Protein AF-0000000082430597 (afdb_homodimer)

Foldseek 3Di:
DDPVPDDDPPDCPVDPFWAAWDADPVGWIWTAGQQQGIWIQDPVGIDRLDQDAPRAGQGQWAYWDADPVGKIKTKHQASPDTPVPSVVLLVVVWFGMFIWIADPVVSHIYTPDGGAQRWHYWDADPVRPDIDIDHDND/DDPVPDDDPPDCPVDPFWAAWDADPVGWIWIAGQQQGIWIQDPVGIDRLDQDAPRAGQGQWAYWDADPVGKIKTKHQASPDTPVPSVVLLVVVWFGMFIWIADPVVSHIYTPDGGAQRWHYWDADPVRPDIDIDHDND

pLDDT: mean 90.2, std 10.69, range [54.12, 98.81]

InterPro domains:
  IPR011042 Six-bladed beta-propeller, TolB-like [G3DSA:2.120.10.30] (3-138)
  IPR018119 Strictosidine synthase, conserved region [PF03088] (65-136)

Structure (mmCIF, N/CA/C/O backbone):
data_AF-0000000082430597-model_v1
#
loop_
_entity.id
_entity.type
_entity.pdbx_description
1 polymer 'Uncharacterized protein'
#
loop_
_atom_site.group_PDB
_atom_site.id
_atom_site.type_symbol
_atom_site.label_atom_id
_atom_site.label_alt_id
_atom_site.label_comp_id
_atom_site.label_asym_id
_atom_site.label_entity_id
_atom_site.label_seq_id
_atom_site.pdbx_PDB_ins_code
_atom_site.Cartn_x
_atom_site.Cartn_y
_atom_site.Cartn_z
_atom_site.occupancy
_atom_site.B_iso_or_equiv
_atom_site.auth_seq_id
_atom_site.auth_comp_id
_atom_site.auth_asym_id
_atom_site.auth_atom_id
_atom_site.pdbx_PDB_model_num
ATOM 1 N N . MET A 1 1 ? -13.406 9.859 -1.815 1 71.06 1 MET A N 1
ATOM 2 C CA . MET A 1 1 ? -13.578 11.289 -2.049 1 71.06 1 MET A CA 1
ATOM 3 C C . MET A 1 1 ? -13.805 11.578 -3.529 1 71.06 1 MET A C 1
ATOM 5 O O . MET A 1 1 ? -13.039 11.109 -4.379 1 71.06 1 MET A O 1
ATOM 9 N N . HIS A 1 2 ? -14.938 12.453 -3.701 1 73.81 2 HIS A N 1
ATOM 10 C CA . HIS A 1 2 ? -15.203 12.891 -5.066 1 73.81 2 HIS A CA 1
ATOM 11 C C . HIS A 1 2 ? -14.648 14.289 -5.316 1 73.81 2 HIS A C 1
ATOM 13 O O . HIS A 1 2 ? -14.32 15.016 -4.367 1 73.81 2 HIS A O 1
ATOM 19 N N . LYS A 1 3 ? -14.625 14.641 -6.566 1 70.31 3 LYS A N 1
ATOM 20 C CA . LYS A 1 3 ? -14.086 15.938 -6.969 1 70.31 3 LYS A CA 1
ATOM 21 C C . LYS A 1 3 ? -14.836 17.078 -6.293 1 70.31 3 LYS A C 1
ATOM 23 O O . LYS A 1 3 ? -14.258 18.125 -6.004 1 70.31 3 LYS A O 1
ATOM 28 N N . ASN A 1 4 ? -16.016 16.781 -6.051 1 68.31 4 ASN A N 1
ATOM 29 C CA . ASN A 1 4 ? -16.844 17.812 -5.441 1 68.31 4 ASN A CA 1
ATOM 30 C C . ASN A 1 4 ? -16.609 17.906 -3.936 1 68.31 4 ASN A C 1
ATOM 32 O O . ASN A 1 4 ? -17.281 18.656 -3.242 1 68.31 4 ASN A O 1
ATOM 36 N N . GLY A 1 5 ? -15.664 17.078 -3.408 1 70.31 5 GLY A N 1
ATOM 37 C CA . GLY A 1 5 ? -15.305 17.078 -1.998 1 70.31 5 GLY A CA 1
ATOM 38 C C . GLY A 1 5 ? -16.125 16.094 -1.175 1 70.31 5 GLY A C 1
ATOM 39 O O . GLY A 1 5 ? -15.852 15.906 0.014 1 70.31 5 GLY A O 1
ATOM 40 N N . SER A 1 6 ? -17.094 15.453 -1.781 1 66.88 6 SER A N 1
ATOM 41 C CA . SER A 1 6 ? -17.953 14.531 -1.038 1 66.88 6 SER A CA 1
ATOM 42 C C . SER A 1 6 ? -17.266 13.195 -0.817 1 66.88 6 SER A C 1
ATOM 44 O O . SER A 1 6 ? -16.406 12.789 -1.61 1 66.88 6 SER A O 1
ATOM 46 N N . TRP A 1 7 ? -17.5 12.688 0.349 1 72.81 7 TRP A N 1
ATOM 47 C CA . TRP A 1 7 ? -17 11.367 0.703 1 72.81 7 TRP A CA 1
ATOM 48 C C . TRP A 1 7 ? -18.141 10.352 0.8 1 72.81 7 TRP A C 1
ATOM 50 O O . TRP A 1 7 ? -19.234 10.695 1.237 1 72.81 7 TRP A O 1
ATOM 60 N N . GLU A 1 8 ? -17.906 9.312 0.12 1 69.06 8 GLU A N 1
ATOM 61 C CA . GLU A 1 8 ? -18.859 8.227 0.254 1 69.06 8 GLU A CA 1
ATOM 62 C C . GLU A 1 8 ? -18.188 6.953 0.76 1 69.06 8 GLU A C 1
ATOM 64 O O . GLU A 1 8 ? -17.016 6.719 0.494 1 69.06 8 GLU A O 1
ATOM 69 N N . ASN A 1 9 ? -18.828 6.398 1.903 1 61.56 9 ASN A N 1
ATOM 70 C CA . ASN A 1 9 ? -18.391 5.07 2.311 1 61.56 9 ASN A CA 1
ATOM 71 C C . ASN A 1 9 ? -18.578 4.047 1.192 1 61.56 9 ASN A C 1
ATOM 73 O O . ASN A 1 9 ? -19.688 3.889 0.677 1 61.56 9 ASN A O 1
ATOM 77 N N . TRP A 1 10 ? -17.641 4.109 0.463 1 58.38 10 TRP A N 1
ATOM 78 C CA . TRP A 1 10 ? -17.781 3.072 -0.556 1 58.38 10 TRP A CA 1
ATOM 79 C C . TRP A 1 10 ? -18.156 1.737 0.074 1 58.38 10 TRP A C 1
ATOM 81 O O . TRP A 1 10 ? -18.203 1.613 1.3 1 58.38 10 TRP A O 1
ATOM 91 N N . LYS A 1 11 ? -17.891 0.631 -0.719 1 57.5 11 LYS A N 1
ATOM 92 C CA . LYS A 1 11 ? -18.359 -0.737 -0.527 1 57.5 11 LYS A CA 1
ATOM 93 C C . LYS A 1 11 ? -17.609 -1.421 0.614 1 57.5 11 LYS A C 1
ATOM 95 O O . LYS A 1 11 ? -16.391 -1.348 0.69 1 57.5 11 LYS A O 1
ATOM 100 N N . MET A 1 12 ? -18.297 -1.463 1.814 1 54.5 12 MET A N 1
ATOM 101 C CA . MET A 1 12 ? -17.812 -2.215 2.973 1 54.5 12 MET A CA 1
ATOM 102 C C . MET A 1 12 ? -17.391 -3.625 2.57 1 54.5 12 MET A C 1
ATOM 104 O O . MET A 1 12 ? -18.219 -4.43 2.141 1 54.5 12 MET A O 1
ATOM 108 N N . LEU A 1 13 ? -16.312 -3.713 1.903 1 59.44 13 LEU A N 1
ATOM 109 C CA . LEU A 1 13 ? -15.859 -5.094 1.754 1 59.44 13 LEU A CA 1
ATOM 110 C C . LEU A 1 13 ? -15.875 -5.82 3.094 1 59.44 13 LEU A C 1
ATOM 112 O O . LEU A 1 13 ? -15.398 -5.289 4.098 1 59.44 13 LEU A O 1
ATOM 116 N N . GLY A 1 14 ? -16.938 -5.703 3.906 1 54.12 14 GLY A N 1
ATOM 117 C CA . GLY A 1 14 ? -17.047 -6.398 5.176 1 54.12 14 GLY A CA 1
ATOM 118 C C . GLY A 1 14 ? -15.773 -7.129 5.57 1 54.12 14 GLY A C 1
ATOM 119 O O . GLY A 1 14 ? -15.82 -8.102 6.328 1 54.12 14 GLY A O 1
ATOM 120 N N . GLY A 1 15 ? -14.586 -6.715 5.102 1 59.69 15 GLY A N 1
ATOM 121 C CA . GLY A 1 15 ? -13.461 -7.555 5.488 1 59.69 15 GLY A CA 1
ATOM 122 C C . GLY A 1 15 ? -12.438 -6.828 6.336 1 59.69 15 GLY A C 1
ATOM 123 O O . GLY A 1 15 ? -12.305 -5.605 6.242 1 59.69 15 GLY A O 1
ATOM 124 N N . HIS A 1 16 ? -11.938 -7.465 7.461 1 65.56 16 HIS A N 1
ATOM 125 C CA . HIS A 1 16 ? -10.953 -6.977 8.422 1 65.56 16 HIS A CA 1
ATOM 126 C C . HIS A 1 16 ? -9.531 -7.25 7.941 1 65.56 16 HIS A C 1
ATOM 128 O O . HIS A 1 16 ? -8.578 -7.145 8.719 1 65.56 16 HIS A O 1
ATOM 134 N N . THR A 1 17 ? -9.414 -7.43 6.621 1 82.88 17 THR A N 1
ATOM 135 C CA . THR A 1 17 ? -8.102 -7.934 6.242 1 82.88 17 THR A CA 1
ATOM 136 C C . THR A 1 17 ? -7.621 -7.281 4.949 1 82.88 17 THR A C 1
ATOM 138 O O . THR A 1 17 ? -6.828 -7.867 4.211 1 82.88 17 THR A O 1
ATOM 141 N N . LEU A 1 18 ? -8.18 -6.02 4.734 1 90.44 18 LEU A N 1
ATOM 142 C CA . LEU A 1 18 ? -7.82 -5.34 3.496 1 90.44 18 LEU A CA 1
ATOM 143 C C . LEU A 1 18 ? -6.582 -4.469 3.695 1 90.44 18 LEU A C 1
ATOM 145 O O . LEU A 1 18 ? -6.473 -3.762 4.699 1 90.44 18 LEU A O 1
ATOM 149 N N . LEU A 1 19 ? -5.727 -4.516 2.736 1 95.06 19 LEU A N 1
ATOM 150 C CA . LEU A 1 19 ? -4.48 -3.764 2.818 1 95.06 19 LEU A CA 1
ATOM 151 C C . LEU A 1 19 ? -4.324 -2.834 1.617 1 95.06 19 LEU A C 1
ATOM 153 O O . LEU A 1 19 ? -5.117 -1.906 1.439 1 95.06 19 LEU A O 1
ATOM 157 N N . GLY A 1 20 ? -3.355 -3.057 0.716 1 97.19 20 GLY A N 1
ATOM 158 C CA . GLY A 1 20 ? -3.117 -2.188 -0.424 1 97.19 20 GLY A CA 1
ATOM 159 C C . GLY A 1 20 ? -4.207 -2.268 -1.475 1 97.19 20 GLY A C 1
ATOM 160 O O . GLY A 1 20 ? -4.828 -3.318 -1.652 1 97.19 20 GLY A O 1
ATOM 161 N N . ILE A 1 21 ? -4.332 -1.163 -2.174 1 96.94 21 ILE A N 1
ATOM 162 C CA . ILE A 1 21 ? -5.344 -1.089 -3.223 1 96.94 21 ILE A CA 1
ATOM 163 C C . ILE A 1 21 ? -4.789 -0.316 -4.418 1 96.94 21 ILE A C 1
ATOM 165 O O . ILE A 1 21 ? -3.826 0.443 -4.285 1 96.94 21 ILE A O 1
ATOM 169 N N . THR A 1 22 ? -5.414 -0.555 -5.57 1 97.25 22 THR A N 1
ATOM 170 C CA . THR A 1 22 ? -5.188 0.293 -6.734 1 97.25 22 THR A CA 1
ATOM 171 C C . THR A 1 22 ? -6.43 0.33 -7.621 1 97.25 22 THR A C 1
ATOM 173 O O . THR A 1 22 ? -7.227 -0.611 -7.625 1 97.25 22 THR A O 1
ATOM 176 N N . THR A 1 23 ? -6.613 1.436 -8.25 1 95.38 23 THR A N 1
ATOM 177 C CA . THR A 1 23 ? -7.664 1.497 -9.258 1 95.38 23 THR A CA 1
ATOM 178 C C . THR A 1 23 ? -7.18 0.912 -10.578 1 95.38 23 THR A C 1
ATOM 180 O O . THR A 1 23 ? -6 1.021 -10.922 1 95.38 23 THR A O 1
ATOM 183 N N . THR A 1 24 ? -8.109 0.323 -11.273 1 95.44 24 THR A N 1
ATOM 184 C CA . THR A 1 24 ? -7.766 -0.231 -12.578 1 95.44 24 THR A CA 1
ATOM 185 C C . THR A 1 24 ? -8.141 0.74 -13.695 1 95.44 24 THR A C 1
ATOM 187 O O . THR A 1 24 ? -8.883 1.699 -13.469 1 95.44 24 THR A O 1
ATOM 190 N N . LYS A 1 25 ? -7.641 0.388 -14.898 1 91.75 25 LYS A N 1
ATOM 191 C CA . LYS A 1 25 ? -7.969 1.189 -16.078 1 91.75 25 LYS A CA 1
ATOM 192 C C . LYS A 1 25 ? -9.469 1.167 -16.359 1 91.75 25 LYS A C 1
ATOM 194 O O . LYS A 1 25 ? -10.023 2.137 -16.875 1 91.75 25 LYS A O 1
ATOM 199 N N . GLU A 1 26 ? -10.078 0.102 -15.953 1 90.81 26 GLU A N 1
ATOM 200 C CA . GLU A 1 26 ? -11.5 -0.065 -16.234 1 90.81 26 GLU A CA 1
ATOM 201 C C . GLU A 1 26 ? -12.359 0.596 -15.156 1 90.81 26 GLU A C 1
ATOM 203 O O . GLU A 1 26 ? -13.586 0.619 -15.258 1 90.81 26 GLU A O 1
ATOM 208 N N . GLY A 1 27 ? -11.711 1.075 -14.133 1 90.38 27 GLY A N 1
ATOM 209 C CA . GLY A 1 27 ? -12.445 1.797 -13.109 1 90.38 27 GLY A CA 1
ATOM 210 C C . GLY A 1 27 ? -12.758 0.949 -11.891 1 90.38 27 GLY A C 1
ATOM 211 O O . GLY A 1 27 ? -13.367 1.431 -10.93 1 90.38 27 GLY A O 1
ATOM 212 N N . ASP A 1 28 ? -12.367 -0.321 -11.898 1 93.19 28 ASP A N 1
ATOM 213 C CA . ASP A 1 28 ? -12.531 -1.183 -10.734 1 93.19 28 ASP A CA 1
ATOM 214 C C . ASP A 1 28 ? -11.406 -0.955 -9.719 1 93.19 28 ASP A C 1
ATOM 216 O O . ASP A 1 28 ? -10.453 -0.228 -10 1 93.19 28 ASP A O 1
ATOM 220 N N . LEU A 1 29 ? -11.641 -1.579 -8.523 1 94.62 29 LEU A N 1
ATOM 221 C CA . LEU A 1 29 ? -10.625 -1.531 -7.477 1 94.62 29 LEU A CA 1
ATOM 222 C C . LEU A 1 29 ? -10.023 -2.912 -7.246 1 94.62 29 LEU A C 1
ATOM 224 O O . LEU A 1 29 ? -10.75 -3.893 -7.078 1 94.62 29 LEU A O 1
ATOM 228 N N . LEU A 1 30 ? -8.727 -3.008 -7.375 1 96.94 30 LEU A N 1
ATOM 229 C CA . LEU A 1 30 ? -8.023 -4.191 -6.895 1 96.94 30 LEU A CA 1
ATOM 230 C C . LEU A 1 30 ? -7.641 -4.035 -5.426 1 96.94 30 LEU A C 1
ATOM 232 O O . LEU A 1 30 ? -7.188 -2.967 -5.008 1 96.94 30 LEU A O 1
ATOM 236 N N . VAL A 1 31 ? -7.84 -5.121 -4.664 1 95.94 31 VAL A N 1
ATOM 237 C CA . VAL A 1 31 ? -7.648 -5.062 -3.221 1 95.94 31 VAL A CA 1
ATOM 238 C C . VAL A 1 31 ? -6.848 -6.273 -2.754 1 95.94 31 VAL A C 1
ATOM 240 O O . VAL A 1 31 ? -7.191 -7.414 -3.068 1 95.94 31 VAL A O 1
ATOM 243 N N . CYS A 1 32 ? -5.801 -5.992 -2.047 1 97.25 32 CYS A N 1
ATOM 244 C CA . CYS A 1 32 ? -5.066 -7.074 -1.4 1 97.25 32 CYS A CA 1
ATOM 245 C C . CYS A 1 32 ? -5.734 -7.484 -0.093 1 97.25 32 CYS A C 1
ATOM 247 O O . CYS A 1 32 ? -5.953 -6.645 0.784 1 97.25 32 CYS A O 1
ATOM 249 N N . ASP A 1 33 ? -6.039 -8.742 -0.041 1 94.56 33 ASP A N 1
ATOM 250 C CA . ASP A 1 33 ? -6.645 -9.305 1.162 1 94.56 33 ASP A CA 1
ATOM 251 C C . ASP A 1 33 ? -5.707 -10.305 1.834 1 94.56 33 ASP A C 1
ATOM 253 O O . ASP A 1 33 ? -5.094 -11.141 1.163 1 94.56 33 ASP A O 1
ATOM 257 N N . THR A 1 34 ? -5.613 -10.25 3.176 1 94 34 THR A N 1
ATOM 258 C CA . THR A 1 34 ? -4.629 -11.047 3.893 1 94 34 THR A CA 1
ATOM 259 C C . THR A 1 34 ? -5.039 -12.523 3.918 1 94 34 THR A C 1
ATOM 261 O O . THR A 1 34 ? -4.227 -13.391 4.227 1 94 34 THR A O 1
ATOM 264 N N . GLU A 1 35 ? -6.258 -12.836 3.539 1 93 35 GLU A N 1
ATOM 265 C CA . GLU A 1 35 ? -6.73 -14.211 3.633 1 93 35 GLU A CA 1
ATOM 266 C C . GLU A 1 35 ? -7.156 -14.742 2.268 1 93 35 GLU A C 1
ATOM 268 O O . GLU A 1 35 ? -6.961 -15.922 1.966 1 93 35 GLU A O 1
ATOM 273 N N . LYS A 1 36 ? -7.664 -13.867 1.397 1 94.5 36 LYS A N 1
ATOM 274 C CA . LYS A 1 36 ? -8.352 -14.328 0.196 1 94.5 36 LYS A CA 1
ATOM 275 C C . LYS A 1 36 ? -7.504 -14.094 -1.05 1 94.5 36 LYS A C 1
ATOM 277 O O . LYS A 1 36 ? -7.871 -14.516 -2.148 1 94.5 36 LYS A O 1
ATOM 282 N N . GLY A 1 37 ? -6.398 -13.469 -0.868 1 96.88 37 GLY A N 1
ATOM 283 C CA . GLY A 1 37 ? -5.555 -13.164 -2.012 1 96.88 37 GLY A CA 1
ATOM 284 C C . GLY A 1 37 ? -5.871 -11.82 -2.646 1 96.88 37 GLY A C 1
ATOM 285 O O . GLY A 1 37 ? -5.922 -10.797 -1.958 1 96.88 37 GLY A O 1
ATOM 286 N N . LEU A 1 38 ? -6.008 -11.789 -3.936 1 98 38 LEU A N 1
ATOM 287 C CA . LEU A 1 38 ? -6.297 -10.562 -4.668 1 98 38 LEU A CA 1
ATOM 288 C C . LEU A 1 38 ? -7.773 -10.492 -5.051 1 98 38 LEU A C 1
ATOM 290 O O . LEU A 1 38 ? -8.305 -11.422 -5.652 1 98 38 LEU A O 1
ATOM 294 N N . LEU A 1 39 ? -8.383 -9.391 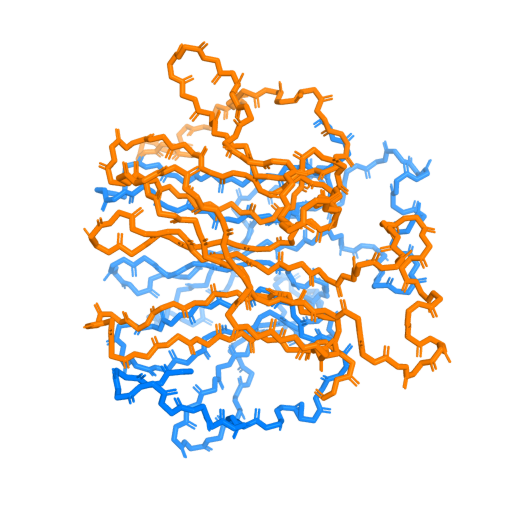-4.672 1 96.12 39 LEU A N 1
ATOM 295 C CA . LEU A 1 39 ? -9.797 -9.18 -4.949 1 96.12 39 LEU A CA 1
ATOM 296 C C . LEU A 1 39 ? -9.992 -8.047 -5.949 1 96.12 39 LEU A C 1
ATOM 298 O O . LEU A 1 39 ? -9.117 -7.195 -6.109 1 96.12 39 LEU A O 1
ATOM 302 N N . LYS A 1 40 ? -11.117 -8.102 -6.574 1 95.31 40 LYS A N 1
ATOM 303 C CA . LYS A 1 40 ? -11.578 -7.008 -7.422 1 95.31 40 LYS A CA 1
ATOM 304 C C . LYS A 1 40 ? -12.969 -6.539 -7 1 95.31 40 LYS A C 1
ATOM 306 O O . LYS A 1 40 ? -13.875 -7.355 -6.809 1 95.31 40 LYS A O 1
ATOM 311 N N . VAL A 1 41 ? -13.039 -5.254 -6.805 1 92.44 41 VAL A N 1
ATOM 312 C CA . VAL A 1 41 ? -14.305 -4.641 -6.43 1 92.44 41 VAL A CA 1
ATOM 313 C C . VAL A 1 41 ? -14.812 -3.758 -7.566 1 92.44 41 VAL A C 1
ATOM 315 O O . VAL A 1 41 ? -14.109 -2.854 -8.023 1 92.44 41 VAL A O 1
ATOM 318 N N . GLY A 1 42 ? -16 -4.016 -8.016 1 88.38 42 GLY A N 1
ATOM 319 C CA . GLY A 1 42 ? -16.625 -3.236 -9.07 1 88.38 42 GLY A CA 1
ATOM 320 C C . GLY A 1 42 ? -18.125 -3.105 -8.906 1 88.38 42 GLY A C 1
ATOM 321 O O . GLY A 1 42 ? -18.641 -3.225 -7.789 1 88.38 42 GLY A O 1
ATOM 322 N N . GLU A 1 43 ? -18.734 -2.766 -9.977 1 85.06 43 GLU A N 1
ATOM 323 C CA . GLU A 1 43 ? -20.172 -2.541 -9.984 1 85.06 43 GLU A CA 1
ATOM 324 C C . GLU A 1 43 ? -20.938 -3.818 -9.641 1 85.06 43 GLU A C 1
ATOM 326 O O . GLU A 1 43 ? -22 -3.762 -9.039 1 85.06 43 GLU A O 1
ATOM 331 N N . ASN A 1 44 ? -20.328 -4.93 -9.914 1 85.44 44 ASN A N 1
ATOM 332 C CA . ASN A 1 44 ? -21 -6.211 -9.727 1 85.44 44 ASN A CA 1
ATOM 333 C C . ASN A 1 44 ? -20.625 -6.848 -8.391 1 85.44 44 ASN A C 1
ATOM 335 O O . ASN A 1 44 ? -20.984 -7.996 -8.125 1 85.44 44 ASN A O 1
ATOM 339 N N . GLY A 1 45 ? -19.938 -6.176 -7.633 1 88.25 45 GLY A N 1
ATOM 340 C CA . GLY A 1 45 ? -19.578 -6.703 -6.324 1 88.25 45 GLY A CA 1
ATOM 341 C C . GLY A 1 45 ? -18.109 -7.039 -6.199 1 88.25 45 GLY A C 1
ATOM 342 O O . GLY A 1 45 ? -17.266 -6.367 -6.785 1 88.25 45 GLY A O 1
ATOM 343 N N . VAL A 1 46 ? -17.891 -8.023 -5.273 1 91.31 46 VAL A N 1
ATOM 344 C CA . VAL A 1 46 ? -16.516 -8.406 -4.965 1 91.31 46 VAL A CA 1
ATOM 345 C C . VAL A 1 46 ? -16.203 -9.758 -5.609 1 91.31 46 VAL A C 1
ATOM 347 O O . VAL A 1 46 ? -16.984 -10.711 -5.48 1 91.31 46 VAL A O 1
ATOM 350 N N . LEU A 1 47 ? -15.133 -9.789 -6.348 1 93.94 47 LEU A N 1
ATOM 351 C CA . LEU A 1 47 ? -14.656 -11.023 -6.961 1 93.94 47 LEU A CA 1
ATOM 352 C C . LEU A 1 47 ? -13.242 -11.359 -6.484 1 93.94 47 LEU A C 1
ATOM 354 O O . LEU A 1 47 ? -12.406 -10.461 -6.332 1 93.94 47 LEU A O 1
ATOM 358 N N . VAL A 1 48 ? -13.039 -12.703 -6.301 1 96.06 48 VAL A N 1
ATOM 359 C CA . VAL A 1 48 ? -11.672 -13.148 -6.07 1 96.06 48 VAL A CA 1
ATOM 360 C C . VAL A 1 48 ? -10.93 -13.266 -7.402 1 96.06 48 VAL A C 1
ATOM 362 O O . VAL A 1 48 ? -11.297 -14.078 -8.25 1 96.06 48 VAL A O 1
ATOM 365 N N . VAL A 1 49 ? -9.945 -12.453 -7.617 1 97.81 49 VAL A N 1
ATOM 366 C CA . VAL A 1 49 ? -9.148 -12.484 -8.836 1 97.81 49 VAL A CA 1
ATOM 367 C C . VAL A 1 49 ? -8.234 -13.703 -8.836 1 97.81 49 VAL A C 1
ATOM 369 O O . VAL A 1 49 ? -8.195 -14.461 -9.805 1 97.81 49 VAL A O 1
ATOM 372 N N . THR A 1 50 ? -7.52 -13.922 -7.781 1 98.44 50 THR A N 1
ATOM 373 C CA . THR A 1 50 ? -6.68 -15.094 -7.586 1 98.44 50 THR A CA 1
ATOM 374 C C . THR A 1 50 ? -6.457 -15.367 -6.102 1 98.44 50 THR A C 1
ATOM 376 O O . THR A 1 50 ? -6.293 -14.43 -5.312 1 98.44 50 THR A O 1
ATOM 379 N N . SER A 1 51 ? -6.453 -16.656 -5.754 1 98 51 SER A N 1
ATOM 380 C CA . SER A 1 51 ? -6.273 -17.047 -4.363 1 98 51 SER A CA 1
ATOM 381 C C . SER A 1 51 ? -5.16 -18.078 -4.219 1 98 51 SER A C 1
ATOM 383 O O . SER A 1 51 ? -4.832 -18.5 -3.105 1 98 51 SER A O 1
ATOM 385 N N . HIS A 1 52 ? -4.562 -18.516 -5.398 1 98.44 52 HIS A N 1
ATOM 386 C CA . HIS A 1 52 ? -3.523 -19.547 -5.359 1 98.44 52 HIS A CA 1
ATOM 387 C C . HIS A 1 52 ? -2.436 -19.266 -6.391 1 98.44 52 HIS A C 1
ATOM 389 O O . HIS A 1 52 ? -2.697 -18.641 -7.426 1 98.44 52 HIS A O 1
ATOM 395 N N . VAL A 1 53 ? -1.273 -19.719 -6.066 1 98.56 53 VAL A N 1
ATOM 396 C CA . VAL A 1 53 ? -0.154 -19.719 -7.004 1 98.56 53 VAL A CA 1
ATOM 397 C C . VAL A 1 53 ? 0.682 -20.984 -6.801 1 98.56 53 VAL A C 1
ATOM 399 O O . VAL A 1 53 ? 1.044 -21.328 -5.668 1 98.56 53 VAL A O 1
ATOM 402 N N . ASN A 1 54 ? 0.896 -21.719 -7.895 1 97.31 54 ASN A N 1
ATOM 403 C CA . ASN A 1 54 ? 1.663 -22.953 -7.859 1 97.31 54 ASN A CA 1
ATOM 404 C C . ASN A 1 54 ? 1.113 -23.922 -6.82 1 97.31 54 ASN A C 1
ATOM 406 O O . ASN A 1 54 ? 1.874 -24.516 -6.043 1 97.31 54 ASN A O 1
ATOM 410 N N . GLY A 1 55 ? -0.168 -23.922 -6.695 1 96.56 55 GLY A N 1
ATOM 411 C CA . GLY A 1 55 ? -0.829 -24.906 -5.84 1 96.56 55 GLY A CA 1
ATOM 412 C C . GLY A 1 55 ? -0.897 -24.469 -4.387 1 96.56 55 GLY A C 1
ATOM 413 O O . GLY A 1 55 ? -1.471 -25.188 -3.555 1 96.56 55 GLY A O 1
ATOM 414 N N . SER A 1 56 ? -0.37 -23.359 -4.055 1 97.12 56 SER A N 1
ATOM 415 C CA . SER A 1 56 ? -0.382 -22.859 -2.682 1 97.12 56 SER A CA 1
ATOM 416 C C . SER A 1 56 ? -1.307 -21.656 -2.535 1 97.12 56 SER A C 1
ATOM 418 O O . SER A 1 56 ? -1.352 -20.797 -3.412 1 97.12 56 SER A O 1
ATOM 420 N N . LYS A 1 57 ? -2 -21.625 -1.437 1 97.38 57 LYS A N 1
ATOM 421 C CA . LYS A 1 57 ? -2.877 -20.5 -1.146 1 97.38 57 LYS A CA 1
ATOM 422 C C . LYS A 1 57 ? -2.078 -19.203 -1 1 97.38 57 LYS A C 1
ATOM 424 O O . LYS A 1 57 ? -1.008 -19.203 -0.387 1 97.38 57 LYS A O 1
ATOM 429 N N . ILE A 1 58 ? -2.6 -18.156 -1.612 1 96.81 58 ILE A N 1
ATOM 430 C CA . ILE A 1 58 ? -2.023 -16.828 -1.435 1 96.81 58 ILE A CA 1
ATOM 431 C C . ILE A 1 58 ? -2.574 -16.203 -0.159 1 96.81 58 ILE A C 1
ATOM 433 O O . ILE A 1 58 ? -3.768 -15.906 -0.072 1 96.81 58 ILE A O 1
ATOM 437 N N . ARG A 1 59 ? -1.68 -16.062 0.744 1 92.62 59 ARG A N 1
ATOM 438 C CA . ARG A 1 59 ? -2.031 -15.336 1.963 1 92.62 59 ARG A CA 1
ATOM 439 C C . ARG A 1 59 ? -1.232 -14.047 2.084 1 92.62 59 ARG A C 1
ATOM 441 O O . ARG A 1 59 ? -0.186 -13.891 1.45 1 92.62 59 ARG A O 1
ATOM 448 N N . PHE A 1 60 ? -1.719 -13.133 2.797 1 96.31 60 PHE A N 1
ATOM 449 C CA . PHE A 1 60 ? -1.062 -11.891 3.191 1 96.31 60 PHE A CA 1
ATOM 450 C C . PHE A 1 60 ? -0.677 -11.07 1.968 1 96.31 60 PHE A C 1
ATOM 452 O O . PHE A 1 60 ? 0.467 -10.625 1.846 1 96.31 60 PHE A O 1
ATOM 459 N N . ALA A 1 61 ? -1.582 -11.094 0.955 1 97.56 61 ALA A N 1
ATOM 460 C CA . ALA A 1 61 ? -1.391 -10.086 -0.085 1 97.56 61 ALA A CA 1
ATOM 461 C C . ALA A 1 61 ? -1.312 -8.688 0.516 1 97.56 61 ALA A C 1
ATOM 463 O O . ALA A 1 61 ? -2.129 -8.32 1.366 1 97.56 61 ALA A O 1
ATOM 464 N N . ASP A 1 62 ? -0.344 -7.938 0.074 1 97.44 62 ASP A N 1
ATOM 465 C CA . ASP A 1 62 ? -0.043 -6.738 0.848 1 97.44 62 ASP A CA 1
ATOM 466 C C . ASP A 1 62 ? -0.278 -5.477 0.019 1 97.44 62 ASP A C 1
ATOM 468 O O . ASP A 1 62 ? -0.979 -4.562 0.456 1 97.44 62 ASP A O 1
ATOM 472 N N . ASP A 1 63 ? 0.333 -5.355 -1.146 1 98.5 63 ASP A N 1
ATOM 473 C CA . ASP A 1 63 ? 0.186 -4.172 -1.987 1 98.5 63 ASP A CA 1
ATOM 474 C C . ASP A 1 63 ? 0.094 -4.559 -3.463 1 98.5 63 ASP A C 1
ATOM 476 O O . ASP A 1 63 ? 0.457 -5.672 -3.844 1 98.5 63 ASP A O 1
ATOM 480 N N . VAL A 1 64 ? -0.382 -3.578 -4.312 1 98.69 64 VAL A N 1
ATOM 481 C CA . VAL A 1 64 ? -0.737 -3.979 -5.672 1 98.69 64 VAL A CA 1
ATOM 482 C C . VAL A 1 64 ? -0.659 -2.771 -6.605 1 98.69 64 VAL A C 1
ATOM 484 O O . VAL A 1 64 ? -0.963 -1.646 -6.199 1 98.69 64 VAL A O 1
ATOM 487 N N . ILE A 1 65 ? -0.304 -3.076 -7.871 1 98.06 65 ILE A N 1
ATOM 488 C CA . ILE A 1 65 ? -0.312 -2.076 -8.938 1 98.06 65 ILE A CA 1
ATOM 489 C C . ILE A 1 65 ? -0.662 -2.74 -10.266 1 98.06 65 ILE A C 1
ATOM 491 O O . ILE A 1 65 ? -0.304 -3.896 -10.5 1 98.06 65 ILE A O 1
ATOM 495 N N . GLU A 1 66 ? -1.408 -2.086 -11.062 1 97.81 66 GLU A N 1
ATOM 496 C CA . GLU A 1 66 ? -1.73 -2.557 -12.406 1 97.81 66 GLU A CA 1
ATOM 497 C C . GLU A 1 66 ? -0.901 -1.83 -13.461 1 97.81 66 GLU A C 1
ATOM 499 O O . GLU A 1 66 ? -0.791 -0.603 -13.43 1 97.81 66 GLU A O 1
ATOM 504 N N . ALA A 1 67 ? -0.387 -2.629 -14.367 1 96.75 67 ALA A N 1
ATOM 505 C CA . ALA A 1 67 ? 0.349 -2.062 -15.5 1 96.75 67 ALA A CA 1
ATOM 506 C C . ALA A 1 67 ? -0.593 -1.693 -16.641 1 96.75 67 ALA A C 1
ATOM 508 O O . ALA A 1 67 ? -1.77 -2.066 -16.625 1 96.75 67 ALA A O 1
ATOM 509 N N . SER A 1 68 ? -0.015 -1.016 -17.609 1 94.56 68 SER A N 1
ATOM 510 C CA . SER A 1 68 ? -0.815 -0.495 -18.719 1 94.56 68 SER A CA 1
ATOM 511 C C . SER A 1 68 ? -1.343 -1.624 -19.594 1 94.56 68 SER A C 1
ATOM 513 O O . SER A 1 68 ? -2.371 -1.472 -20.266 1 94.56 68 SER A O 1
ATOM 515 N N . ASP A 1 69 ? -0.721 -2.719 -19.609 1 94.94 69 ASP A N 1
ATOM 516 C CA . ASP A 1 69 ? -1.171 -3.838 -20.438 1 94.94 69 ASP A CA 1
ATOM 517 C C . ASP A 1 69 ? -2.184 -4.699 -19.688 1 94.94 69 ASP A C 1
ATOM 519 O O . ASP A 1 69 ? -2.584 -5.762 -20.172 1 94.94 69 ASP A O 1
ATOM 523 N N . GLY A 1 70 ? -2.463 -4.266 -18.5 1 96.06 70 GLY A N 1
ATOM 524 C CA . GLY A 1 70 ? -3.447 -4.973 -17.703 1 96.06 70 GLY A CA 1
ATOM 525 C C . GLY A 1 70 ? -2.826 -5.945 -16.719 1 96.06 70 GLY A C 1
ATOM 526 O O . GLY A 1 70 ? -3.512 -6.473 -15.836 1 96.06 70 GLY A O 1
ATOM 527 N N . SER A 1 71 ? -1.533 -6.199 -16.844 1 97.38 71 SER A N 1
ATOM 528 C CA . SER A 1 71 ? -0.871 -7.051 -15.859 1 97.38 71 SER A CA 1
ATOM 529 C C . SER A 1 71 ? -0.951 -6.449 -14.461 1 97.38 71 SER A C 1
ATOM 531 O O . SER A 1 71 ? -0.878 -5.23 -14.297 1 97.38 71 SER A O 1
ATOM 533 N N . VAL A 1 72 ? -1.06 -7.352 -13.516 1 98.5 72 VAL A N 1
ATOM 534 C CA . VAL A 1 72 ? -1.155 -6.914 -12.125 1 98.5 72 VAL A CA 1
ATOM 535 C C . VAL A 1 72 ? 0.022 -7.469 -11.328 1 98.5 72 VAL A C 1
ATOM 537 O O . VAL A 1 72 ? 0.293 -8.672 -11.359 1 98.5 72 VAL A O 1
ATOM 540 N N . TYR A 1 73 ? 0.708 -6.613 -10.656 1 98.44 73 TYR A N 1
ATOM 541 C CA . TYR A 1 73 ? 1.785 -7 -9.75 1 98.44 73 TYR A CA 1
ATOM 542 C C . TYR A 1 73 ? 1.394 -6.754 -8.297 1 98.44 73 TYR A C 1
ATOM 544 O O . TYR A 1 73 ? 0.869 -5.691 -7.965 1 98.44 73 TYR A O 1
ATOM 552 N N . PHE A 1 74 ? 1.605 -7.758 -7.469 1 98.75 74 PHE A N 1
ATOM 553 C CA . PHE A 1 74 ? 1.251 -7.543 -6.07 1 98.75 74 PHE A CA 1
ATOM 554 C C . PHE A 1 74 ? 2.176 -8.328 -5.152 1 98.75 74 PHE A C 1
ATOM 556 O O . PHE A 1 74 ? 2.715 -9.367 -5.543 1 98.75 74 PHE A O 1
ATOM 563 N N . SER A 1 75 ? 2.396 -7.77 -3.988 1 98.31 75 SER A N 1
ATOM 564 C CA . SER A 1 75 ? 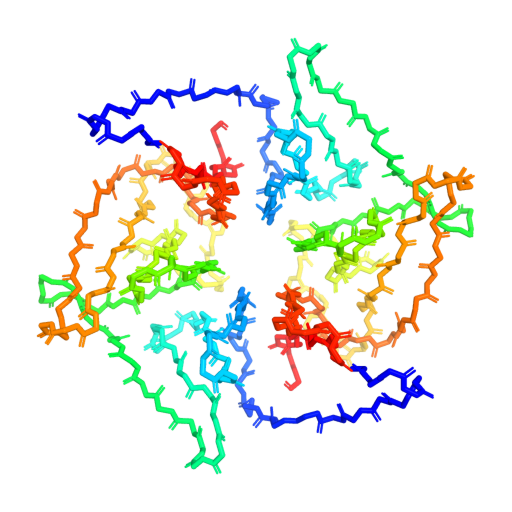3.314 -8.352 -3.018 1 98.31 75 SER A CA 1
ATOM 565 C C . SER A 1 75 ? 2.574 -9.25 -2.029 1 98.31 75 SER A C 1
ATOM 567 O O . SER A 1 75 ? 1.391 -9.039 -1.756 1 98.31 75 SER A O 1
ATOM 569 N N . VAL A 1 76 ? 3.225 -10.266 -1.628 1 98.19 76 VAL A N 1
ATOM 570 C CA . VAL A 1 76 ? 2.887 -11.109 -0.486 1 98.19 76 VAL A CA 1
ATOM 571 C C . VAL A 1 76 ? 3.912 -10.898 0.628 1 98.19 76 VAL A C 1
ATOM 573 O O . VAL A 1 76 ? 5.105 -11.148 0.436 1 98.19 76 VAL A O 1
ATOM 576 N N . ALA A 1 77 ? 3.443 -10.438 1.762 1 96.5 77 ALA A N 1
ATOM 577 C CA . ALA A 1 77 ? 4.371 -10.102 2.838 1 96.5 77 ALA A CA 1
ATOM 578 C C . ALA A 1 77 ? 5.098 -11.344 3.344 1 96.5 77 ALA A C 1
ATOM 580 O O . ALA A 1 77 ? 6.305 -11.312 3.584 1 96.5 77 ALA A O 1
ATOM 581 N N . SER A 1 78 ? 4.371 -12.422 3.463 1 96.44 78 SER A N 1
ATOM 582 C CA . SER A 1 78 ? 4.918 -13.68 3.963 1 96.44 78 SER A CA 1
ATOM 583 C C . SER A 1 78 ? 4.078 -14.867 3.496 1 96.44 78 SER A C 1
ATOM 585 O O . SER A 1 78 ? 2.848 -14.812 3.525 1 96.44 78 SER A O 1
ATOM 587 N N . THR A 1 79 ? 4.707 -15.922 3.061 1 97.06 79 THR A N 1
ATOM 588 C CA . THR A 1 79 ? 4.023 -17.156 2.682 1 97.06 79 THR A CA 1
ATOM 589 C C . THR A 1 79 ? 3.836 -18.062 3.891 1 97.06 79 THR A C 1
ATOM 591 O O . THR A 1 79 ? 3.148 -19.078 3.809 1 97.06 79 THR A O 1
ATOM 594 N N . LYS A 1 80 ? 4.414 -17.688 4.973 1 95.06 80 LYS A N 1
ATOM 595 C CA . LYS A 1 80 ? 4.426 -18.562 6.137 1 95.06 80 LYS A CA 1
ATOM 596 C C . LYS A 1 80 ? 3.582 -17.984 7.273 1 95.06 80 LYS A C 1
ATOM 598 O O . LYS A 1 80 ? 2.869 -18.719 7.961 1 95.06 80 LYS A O 1
ATOM 603 N N . PHE A 1 81 ? 3.609 -16.703 7.531 1 92.56 81 PHE A N 1
ATOM 604 C CA . PHE A 1 81 ? 2.91 -16.047 8.633 1 92.56 81 PHE A CA 1
ATOM 605 C C . PHE A 1 81 ? 1.838 -15.094 8.102 1 92.56 81 PHE A C 1
ATOM 607 O O . PHE A 1 81 ? 1.982 -14.531 7.016 1 92.56 81 PHE A O 1
ATOM 614 N N . GLY A 1 82 ? 0.762 -14.906 8.906 1 88.5 82 GLY A N 1
ATOM 615 C CA . GLY A 1 82 ? -0.314 -13.992 8.547 1 88.5 82 GLY A CA 1
ATOM 616 C C . GLY A 1 82 ? -0.291 -12.703 9.344 1 88.5 82 GLY A C 1
ATOM 617 O O . GLY A 1 82 ? 0.679 -12.422 10.055 1 88.5 82 GLY A O 1
ATOM 618 N N . LEU A 1 83 ? -1.297 -11.906 9.172 1 84.38 83 LEU A N 1
ATOM 619 C CA . LEU A 1 83 ? -1.414 -10.594 9.781 1 84.38 83 LEU A CA 1
ATOM 620 C C . LEU A 1 83 ? -1.319 -10.688 11.305 1 84.38 83 LEU A C 1
ATOM 622 O O . LEU A 1 83 ? -0.668 -9.852 11.938 1 84.38 83 LEU A O 1
ATOM 626 N N . HIS A 1 84 ? -1.838 -11.719 11.906 1 83.38 84 HIS A N 1
ATOM 627 C CA . HIS A 1 84 ? -1.952 -11.812 13.352 1 83.38 84 HIS A CA 1
ATOM 628 C C . HIS A 1 84 ? -0.641 -12.273 13.984 1 83.38 84 HIS A C 1
ATOM 630 O O . HIS A 1 84 ? -0.456 -12.164 15.195 1 83.38 84 HIS A O 1
ATOM 636 N N . ASN A 1 85 ? 0.178 -12.836 13.156 1 87.56 85 ASN A N 1
ATOM 637 C CA . ASN A 1 85 ? 1.449 -13.305 13.703 1 87.56 85 ASN A CA 1
ATOM 638 C C . ASN A 1 85 ? 2.625 -12.852 12.844 1 87.56 85 ASN A C 1
ATOM 640 O O . ASN A 1 85 ? 3.646 -13.539 12.766 1 87.56 85 ASN A O 1
ATOM 644 N N . TRP A 1 86 ? 2.451 -11.734 12.227 1 85.12 86 TRP A N 1
ATOM 645 C CA . TRP A 1 86 ? 3.443 -11.242 11.281 1 85.12 86 TRP A CA 1
ATOM 646 C C . TRP A 1 86 ? 4.789 -11.031 11.961 1 85.12 86 TRP A C 1
ATOM 648 O O . TRP A 1 86 ? 5.84 -11.156 11.328 1 85.12 86 TRP A O 1
ATOM 658 N N . TYR A 1 87 ? 4.812 -10.656 13.258 1 84.19 87 TYR A N 1
ATOM 659 C CA . TYR A 1 87 ? 6.039 -10.375 13.992 1 84.19 87 TYR A CA 1
ATOM 660 C C . TYR A 1 87 ? 6.941 -11.602 14.047 1 84.19 87 TYR A C 1
ATOM 662 O O . TYR A 1 87 ? 8.164 -11.477 14.188 1 84.19 87 TYR A O 1
ATOM 670 N N . LEU A 1 88 ? 6.371 -12.836 13.93 1 88.81 88 LEU A N 1
ATOM 671 C CA . LEU A 1 88 ? 7.16 -14.062 13.898 1 88.81 88 LEU A CA 1
ATOM 672 C C . LEU A 1 88 ? 7.996 -14.133 12.625 1 88.81 88 LEU A C 1
ATOM 674 O O . LEU A 1 88 ? 9.07 -14.75 12.617 1 88.81 88 LEU A O 1
ATOM 678 N N . ASP A 1 89 ? 7.52 -13.5 11.539 1 89.31 89 ASP A N 1
ATOM 679 C CA . ASP A 1 89 ? 8.289 -13.422 10.297 1 89.31 89 ASP A CA 1
ATOM 680 C C . ASP A 1 89 ? 9.586 -12.648 10.5 1 89.31 89 ASP A C 1
ATOM 682 O O . ASP A 1 89 ? 10.648 -13.07 10.031 1 89.31 89 ASP A O 1
ATOM 686 N N . VAL A 1 90 ? 9.492 -11.594 11.258 1 83.12 90 VAL A N 1
ATOM 687 C CA . VAL A 1 90 ? 10.648 -10.75 11.555 1 83.12 90 VAL A CA 1
ATOM 688 C C . VAL A 1 90 ? 11.617 -11.5 12.461 1 83.12 90 VAL A C 1
ATOM 690 O O . VAL A 1 90 ? 12.82 -11.523 12.219 1 83.12 90 VAL A O 1
ATOM 693 N N . LEU A 1 91 ? 11.078 -12.117 13.445 1 87.38 91 LEU A N 1
ATOM 694 C CA . LEU A 1 91 ? 11.891 -12.82 14.438 1 87.38 91 LEU A CA 1
ATOM 695 C C . LEU A 1 91 ? 12.625 -14 13.797 1 87.38 91 LEU A C 1
ATOM 697 O O . LEU A 1 91 ? 13.766 -14.297 14.164 1 87.38 91 LEU A O 1
ATOM 701 N N . GLU A 1 92 ? 11.969 -14.648 12.891 1 90.31 92 GLU A N 1
ATOM 702 C CA . GLU A 1 92 ? 12.586 -15.797 12.234 1 90.31 92 GLU A CA 1
ATOM 703 C C . GLU A 1 92 ? 13.734 -15.367 11.328 1 90.31 92 GLU A C 1
ATOM 705 O O . GLU A 1 92 ? 14.633 -16.156 11.031 1 90.31 92 GLU A O 1
ATOM 710 N N . ALA A 1 93 ? 13.742 -14.195 10.852 1 85.94 93 ALA A N 1
ATOM 711 C CA . ALA A 1 93 ? 14.805 -13.586 10.047 1 85.94 93 ALA A CA 1
ATOM 712 C C . ALA A 1 93 ? 15.031 -14.375 8.758 1 85.94 93 ALA A C 1
ATOM 714 O O . ALA A 1 93 ? 16.172 -14.523 8.312 1 85.94 93 ALA A O 1
ATOM 715 N N . LYS A 1 94 ? 14.156 -15.18 8.281 1 91.75 94 LYS A N 1
ATOM 716 C CA . LYS A 1 94 ? 14.141 -15.812 6.965 1 91.75 94 LYS A CA 1
ATOM 717 C C . LYS A 1 94 ? 13.141 -15.125 6.039 1 91.75 94 LYS A C 1
ATOM 719 O O . LYS A 1 94 ? 12.023 -14.805 6.453 1 91.75 94 LYS A O 1
ATOM 724 N N . PRO A 1 95 ? 13.547 -14.898 4.844 1 93.25 95 PRO A N 1
ATOM 725 C CA . PRO A 1 95 ? 12.656 -14.188 3.93 1 93.25 95 PRO A CA 1
ATOM 726 C C . PRO A 1 95 ? 11.578 -15.094 3.336 1 93.25 95 PRO A C 1
ATOM 728 O O . PRO A 1 95 ? 11.891 -16.125 2.754 1 93.25 95 PRO A O 1
ATOM 731 N N . HIS A 1 96 ? 10.289 -14.727 3.504 1 96.12 96 HIS A N 1
ATOM 732 C CA . HIS A 1 96 ? 9.156 -15.508 3.012 1 96.12 96 HIS A CA 1
ATOM 733 C C . HIS A 1 96 ? 8.297 -14.688 2.053 1 96.12 96 HIS A C 1
ATOM 735 O O . HIS A 1 96 ? 7.242 -15.148 1.612 1 96.12 96 HIS A O 1
ATOM 741 N N . GLY A 1 97 ? 8.719 -13.477 1.751 1 96.19 97 GLY A N 1
ATOM 742 C CA . GLY A 1 97 ? 7.926 -12.602 0.903 1 96.19 97 GLY A CA 1
ATOM 743 C C . GLY A 1 97 ? 8.062 -12.922 -0.575 1 96.19 97 GLY A C 1
ATOM 744 O O . GLY A 1 97 ? 9.031 -13.555 -0.991 1 96.19 97 GLY A O 1
ATOM 745 N N . GLN A 1 98 ? 7.082 -12.484 -1.316 1 97.5 98 GLN A N 1
ATOM 746 C CA . GLN A 1 98 ? 7.074 -12.695 -2.76 1 97.5 98 GLN A CA 1
ATOM 747 C C . GLN A 1 98 ? 6.527 -11.477 -3.494 1 97.5 98 GLN A C 1
ATOM 749 O O . GLN A 1 98 ? 5.789 -10.68 -2.916 1 97.5 98 GLN A O 1
ATOM 754 N N . LEU A 1 99 ? 6.93 -11.344 -4.719 1 97.62 99 LEU A N 1
ATOM 755 C CA . LEU A 1 99 ? 6.242 -10.547 -5.727 1 97.62 99 LEU A CA 1
ATOM 756 C C . LEU A 1 99 ? 5.586 -11.445 -6.77 1 97.62 99 LEU A C 1
ATOM 758 O O . LEU A 1 99 ? 6.25 -12.289 -7.375 1 97.62 99 LEU A O 1
ATOM 762 N N . LEU A 1 100 ? 4.281 -11.258 -6.941 1 98.69 100 LEU A N 1
ATOM 763 C CA . LEU A 1 100 ? 3.51 -12.07 -7.879 1 98.69 100 LEU A CA 1
ATOM 764 C C . LEU A 1 100 ? 3.01 -11.227 -9.047 1 98.69 100 LEU A C 1
ATOM 766 O O . LEU A 1 100 ? 2.906 -10 -8.93 1 98.69 100 LEU A O 1
ATOM 770 N N . LYS A 1 101 ? 2.762 -11.906 -10.141 1 98.56 101 LYS A N 1
ATOM 771 C CA . LYS A 1 101 ? 2.145 -11.305 -11.312 1 98.56 101 LYS A CA 1
ATOM 772 C C . LYS A 1 101 ? 0.895 -12.078 -11.734 1 98.56 101 LYS A C 1
ATOM 774 O O . LYS A 1 101 ? 0.928 -13.305 -11.859 1 98.56 101 LYS A O 1
ATOM 779 N N . TYR A 1 102 ? -0.182 -11.359 -11.812 1 98.81 102 TYR A N 1
ATOM 780 C CA . TYR A 1 102 ? -1.39 -11.906 -12.422 1 98.81 102 TYR A CA 1
ATOM 781 C C . TYR A 1 102 ? -1.544 -11.406 -13.859 1 98.81 102 TYR A C 1
ATOM 783 O O . TYR A 1 102 ? -1.51 -10.203 -14.109 1 98.81 102 TYR A O 1
ATOM 791 N N . ASP A 1 103 ? -1.727 -12.312 -14.789 1 98.19 103 ASP A N 1
ATOM 792 C CA . ASP A 1 103 ? -1.986 -12.008 -16.188 1 98.19 103 ASP A CA 1
ATOM 793 C C . ASP A 1 103 ? -3.477 -12.117 -16.516 1 98.19 103 ASP A C 1
ATOM 795 O O . ASP A 1 103 ? -4.035 -13.219 -16.516 1 98.19 103 ASP A O 1
ATOM 799 N N . PRO A 1 104 ? -4.02 -11.016 -16.859 1 95.75 104 PRO A N 1
ATOM 800 C CA . PRO A 1 104 ? -5.469 -11.055 -17.062 1 95.75 104 PRO A CA 1
ATOM 801 C C . PRO A 1 104 ? -5.867 -11.828 -18.312 1 95.75 104 PRO A C 1
ATOM 803 O O . PRO A 1 104 ? -7.016 -12.266 -18.438 1 95.75 104 PRO A O 1
ATOM 806 N N . SER A 1 105 ? -4.973 -11.938 -19.219 1 96.19 105 SER A N 1
ATOM 807 C CA . SER A 1 105 ? -5.281 -12.664 -20.453 1 96.19 105 SER A CA 1
ATOM 808 C C . SER A 1 105 ? -5.316 -14.172 -20.203 1 96.19 105 SER A C 1
ATOM 810 O O . SER A 1 105 ? -6.258 -14.852 -20.625 1 96.19 105 SER A O 1
ATOM 812 N N . SER A 1 106 ? -4.387 -14.711 -19.547 1 97.31 106 SER A N 1
ATOM 813 C CA . SER A 1 106 ? -4.32 -16.141 -19.266 1 97.31 106 SER A CA 1
ATOM 814 C C . SER A 1 106 ? -5.027 -16.484 -17.953 1 97.31 106 SER A C 1
ATOM 816 O O . SER A 1 106 ? -5.309 -17.656 -17.688 1 97.31 106 SER A O 1
ATOM 818 N N . LYS A 1 107 ? -5.234 -15.5 -17.188 1 96.75 107 LYS A N 1
ATOM 819 C CA . LYS A 1 107 ? -5.801 -15.625 -15.852 1 96.75 107 LYS A CA 1
ATOM 820 C C . LYS A 1 107 ? -4.898 -16.469 -14.945 1 96.75 107 LYS A C 1
ATOM 822 O O . LYS A 1 107 ? -5.383 -17.203 -14.086 1 96.75 107 LYS A O 1
ATOM 827 N N . GLU A 1 108 ? -3.615 -16.344 -15.18 1 97.88 108 GLU A N 1
ATOM 828 C CA . GLU A 1 108 ? -2.635 -17.094 -14.391 1 97.88 108 GLU A CA 1
ATOM 829 C C . GLU A 1 108 ? -1.824 -16.156 -13.5 1 97.88 108 GLU A C 1
ATOM 831 O O . GLU A 1 108 ? -1.53 -15.023 -13.883 1 97.88 108 GLU A O 1
ATOM 836 N N . THR A 1 109 ? -1.516 -16.719 -12.312 1 98.69 109 THR A N 1
ATOM 837 C CA . THR A 1 109 ? -0.619 -16.031 -11.383 1 98.69 109 THR A CA 1
ATOM 838 C C . THR A 1 109 ? 0.739 -16.734 -11.336 1 98.69 109 THR A C 1
ATOM 840 O O . THR A 1 109 ? 0.813 -17.953 -11.312 1 98.69 109 THR A O 1
ATOM 843 N N . SER A 1 110 ? 1.784 -15.953 -11.398 1 98.5 110 SER A N 1
ATOM 844 C CA . SER A 1 110 ? 3.139 -16.5 -11.328 1 98.5 110 SER A CA 1
ATOM 845 C C . SER A 1 110 ? 3.967 -15.766 -10.273 1 98.5 110 SER A C 1
ATOM 847 O O . SER A 1 110 ? 3.686 -14.609 -9.945 1 98.5 110 SER A O 1
ATOM 849 N N . VAL A 1 111 ? 4.992 -16.484 -9.766 1 98.25 111 VAL A N 1
ATOM 850 C CA . VAL A 1 111 ? 5.961 -15.875 -8.859 1 98.25 111 VAL A CA 1
ATOM 851 C C . VAL A 1 111 ? 7.07 -15.203 -9.664 1 98.25 111 VAL A C 1
ATOM 853 O O . VAL A 1 111 ? 7.766 -15.852 -10.438 1 98.25 111 VAL A O 1
ATOM 856 N N . ILE A 1 112 ? 7.195 -13.906 -9.469 1 95.94 112 ILE A N 1
ATOM 857 C CA . ILE A 1 112 ? 8.234 -13.148 -10.164 1 95.94 112 ILE A CA 1
ATOM 858 C C . ILE A 1 112 ? 9.5 -13.109 -9.312 1 95.94 112 ILE A C 1
ATOM 860 O O . ILE A 1 112 ? 10.609 -13.25 -9.828 1 95.94 112 ILE A O 1
ATOM 864 N N . LEU A 1 113 ? 9.398 -12.82 -8.047 1 94.81 113 LEU A N 1
ATOM 865 C CA . LEU A 1 113 ? 10.461 -12.828 -7.047 1 94.81 113 LEU A CA 1
ATOM 866 C C . LEU A 1 113 ? 10.031 -13.594 -5.801 1 94.81 113 LEU A C 1
ATOM 868 O O . LEU A 1 113 ? 8.867 -13.539 -5.398 1 94.81 113 LEU A O 1
ATOM 872 N N . ASP A 1 114 ? 10.992 -14.25 -5.215 1 95.38 114 ASP A N 1
ATOM 873 C CA . ASP A 1 114 ? 10.773 -14.961 -3.959 1 95.38 114 ASP A CA 1
ATOM 874 C C . ASP A 1 114 ? 11.859 -14.609 -2.938 1 95.38 114 ASP A C 1
ATOM 876 O O . ASP A 1 114 ? 12.766 -13.828 -3.229 1 95.38 114 ASP A O 1
ATOM 880 N N . ASP A 1 115 ? 11.664 -14.992 -1.745 1 94.25 115 ASP A N 1
ATOM 881 C CA . ASP A 1 115 ? 12.625 -14.812 -0.66 1 94.25 115 ASP A CA 1
ATOM 882 C C . ASP A 1 115 ? 12.836 -13.328 -0.356 1 94.25 115 ASP A C 1
ATOM 884 O O . ASP A 1 115 ? 13.977 -12.875 -0.216 1 94.25 115 ASP A O 1
ATOM 888 N N . LEU A 1 116 ? 11.766 -12.602 -0.373 1 92 116 LEU A N 1
ATOM 889 C CA . LEU A 1 116 ? 11.812 -11.188 0.002 1 92 116 LEU A CA 1
ATOM 890 C C . LEU A 1 116 ? 11.586 -11.016 1.5 1 92 116 LEU A C 1
ATOM 892 O O . LEU A 1 116 ? 10.812 -11.766 2.104 1 92 116 LEU A O 1
ATOM 896 N N . GLY A 1 117 ? 12.289 -10.055 2.088 1 91.69 117 GLY A N 1
ATOM 897 C CA . GLY A 1 117 ? 12.094 -9.75 3.496 1 91.69 117 GLY A CA 1
ATOM 898 C C . GLY A 1 117 ? 10.828 -8.961 3.766 1 91.69 117 GLY A C 1
ATOM 899 O O . GLY A 1 117 ? 10.852 -7.73 3.787 1 91.69 117 GLY A O 1
ATOM 900 N N . PHE A 1 118 ? 9.703 -9.672 3.969 1 92.44 118 PHE A N 1
ATOM 901 C CA . PHE A 1 118 ? 8.414 -9.07 4.266 1 92.44 118 PHE A CA 1
ATOM 902 C C . PHE A 1 118 ? 8.055 -8.023 3.217 1 92.44 118 PHE A C 1
ATOM 904 O O . PHE A 1 118 ? 8.008 -6.828 3.512 1 92.44 118 PHE A O 1
ATOM 911 N N . ALA A 1 119 ? 7.707 -8.445 2.035 1 94.25 119 ALA A N 1
ATOM 912 C CA . ALA A 1 119 ? 7.402 -7.582 0.9 1 94.25 119 ALA A CA 1
ATOM 913 C C . ALA A 1 119 ? 6.152 -6.746 1.17 1 94.25 119 ALA A C 1
ATOM 915 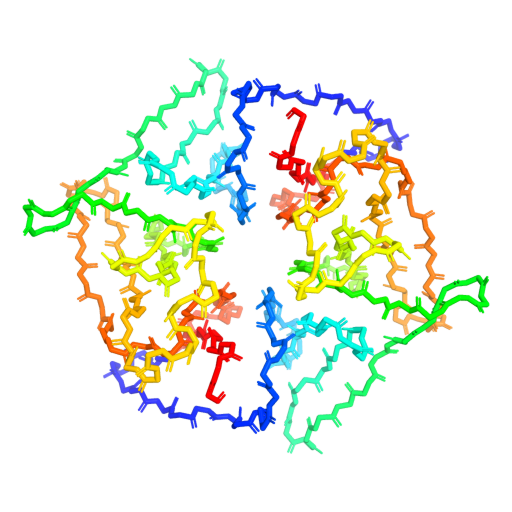O O . ALA A 1 119 ? 5.141 -7.27 1.64 1 94.25 119 ALA A O 1
ATOM 916 N N . ASN A 1 120 ? 6.234 -5.469 0.864 1 95.25 120 ASN A N 1
ATOM 917 C CA . ASN A 1 120 ? 5.172 -4.504 1.131 1 95.25 120 ASN A CA 1
ATOM 918 C C . ASN A 1 120 ? 4.848 -3.674 -0.108 1 95.25 120 ASN A C 1
ATOM 920 O O . ASN A 1 120 ? 4.477 -4.223 -1.147 1 95.25 120 ASN A O 1
ATOM 924 N N . GLY A 1 121 ? 5.16 -2.432 -0.183 1 96.69 121 GLY A N 1
ATOM 925 C CA . GLY A 1 121 ? 4.793 -1.54 -1.27 1 96.69 121 GLY A CA 1
ATOM 926 C C . GLY A 1 121 ? 5.285 -2.012 -2.625 1 96.69 121 GLY A C 1
ATOM 927 O O . GLY A 1 121 ? 6.402 -2.523 -2.738 1 96.69 121 GLY A O 1
ATOM 928 N N . VAL A 1 122 ? 4.469 -1.835 -3.648 1 96.94 122 VAL A N 1
ATOM 929 C CA . VAL A 1 122 ? 4.785 -2.111 -5.047 1 96.94 122 VAL A CA 1
ATOM 930 C C . VAL A 1 122 ? 4.473 -0.885 -5.898 1 96.94 122 VAL A C 1
ATOM 932 O O . VAL A 1 122 ? 3.404 -0.283 -5.766 1 96.94 122 VAL A O 1
ATOM 935 N N . ALA A 1 123 ? 5.41 -0.545 -6.742 1 95.94 123 ALA A N 1
ATOM 936 C CA . ALA A 1 123 ? 5.207 0.619 -7.598 1 95.94 123 ALA A CA 1
ATOM 937 C C . ALA A 1 123 ? 5.816 0.396 -8.984 1 95.94 123 ALA A C 1
ATOM 939 O O . ALA A 1 123 ? 6.812 -0.319 -9.117 1 95.94 123 ALA A O 1
ATOM 940 N N . LEU A 1 124 ? 5.203 0.958 -9.906 1 94.31 124 LEU A N 1
ATOM 941 C CA . LEU A 1 124 ? 5.648 0.945 -11.297 1 94.31 124 LEU A CA 1
ATOM 942 C C . LEU A 1 124 ? 6.023 2.348 -11.758 1 94.31 124 LEU A C 1
ATOM 944 O O . LEU A 1 124 ? 5.32 3.314 -11.453 1 94.31 124 LEU A O 1
ATOM 948 N N . SER A 1 125 ? 7.129 2.357 -12.5 1 91.31 125 SER A N 1
ATOM 949 C CA . SER A 1 125 ? 7.504 3.66 -13.039 1 91.31 125 SER A CA 1
ATOM 950 C C . SER A 1 125 ? 6.48 4.152 -14.062 1 91.31 125 SER A C 1
ATOM 952 O O . SER A 1 125 ? 5.746 3.354 -14.641 1 91.31 125 SER A O 1
ATOM 954 N N . LYS A 1 126 ? 6.535 5.438 -14.289 1 85.69 126 LYS A N 1
ATOM 955 C CA . LYS A 1 126 ? 5.562 6.051 -15.188 1 85.69 126 LYS A CA 1
ATOM 956 C C . LYS A 1 126 ? 5.625 5.422 -16.578 1 85.69 126 LYS A C 1
ATOM 958 O O . LYS A 1 126 ? 4.59 5.109 -17.172 1 85.69 126 LYS A O 1
ATOM 963 N N . ASP A 1 127 ? 6.816 5.23 -17.062 1 87.06 127 ASP A N 1
ATOM 964 C CA . ASP A 1 127 ? 6.992 4.672 -18.406 1 87.06 127 ASP A CA 1
ATOM 965 C C . ASP A 1 127 ? 7.047 3.146 -18.359 1 87.06 127 ASP A C 1
ATOM 967 O O . ASP A 1 127 ? 7.293 2.5 -19.375 1 87.06 127 ASP A O 1
ATOM 971 N N . GLN A 1 128 ? 6.891 2.641 -17.156 1 88.56 128 GLN A N 1
ATOM 972 C CA . GLN A 1 128 ? 6.855 1.206 -16.906 1 88.56 128 GLN A CA 1
ATOM 973 C C . GLN A 1 128 ? 8.156 0.538 -17.328 1 88.56 128 GLN A C 1
ATOM 975 O O . GLN A 1 128 ? 8.148 -0.566 -17.875 1 88.56 128 GLN A O 1
ATOM 980 N N . ASP A 1 129 ? 9.25 1.277 -17.047 1 86.44 129 ASP A N 1
ATOM 981 C CA . ASP A 1 129 ? 10.586 0.759 -17.344 1 86.44 129 ASP A CA 1
ATOM 982 C C . ASP A 1 129 ? 11.109 -0.097 -16.188 1 86.44 129 ASP A C 1
ATOM 984 O O . ASP A 1 129 ? 11.992 -0.929 -16.375 1 86.44 129 ASP A O 1
ATOM 988 N N . TYR A 1 130 ? 10.531 0.154 -15 1 88.62 130 TYR A N 1
ATOM 989 C CA . TYR A 1 130 ? 10.953 -0.671 -13.875 1 88.62 130 TYR A CA 1
ATOM 990 C C . TYR A 1 130 ? 9.836 -0.826 -12.852 1 88.62 130 TYR A C 1
ATOM 992 O O . TYR A 1 130 ? 8.898 -0.021 -12.82 1 88.62 130 TYR A O 1
ATOM 1000 N N . LEU A 1 131 ? 9.898 -1.898 -12.102 1 92.69 131 LEU A N 1
ATOM 1001 C CA . LEU A 1 131 ? 9.047 -2.227 -10.969 1 92.69 131 LEU A CA 1
ATOM 1002 C C . LEU A 1 131 ? 9.852 -2.24 -9.672 1 92.69 131 LEU A C 1
ATOM 1004 O O . LEU A 1 131 ? 10.969 -2.764 -9.641 1 92.69 131 LEU A O 1
ATOM 1008 N N . VAL A 1 132 ? 9.32 -1.57 -8.617 1 92.62 132 VAL A N 1
ATOM 1009 C CA . VAL A 1 132 ? 9.984 -1.523 -7.32 1 92.62 132 VAL A CA 1
ATOM 1010 C C . VAL A 1 132 ? 9.109 -2.209 -6.273 1 92.62 132 VAL A C 1
ATOM 1012 O O . VAL A 1 132 ? 7.895 -2.014 -6.242 1 92.62 132 VAL A O 1
ATOM 1015 N N . VAL A 1 133 ? 9.656 -3.055 -5.504 1 93.69 133 VAL A N 1
ATOM 1016 C CA . VAL A 1 133 ? 9.016 -3.639 -4.332 1 93.69 133 VAL A CA 1
ATOM 1017 C C . VAL A 1 133 ? 9.828 -3.318 -3.08 1 93.69 133 VAL A C 1
ATOM 1019 O O . VAL A 1 133 ? 11.062 -3.391 -3.098 1 93.69 133 VAL A O 1
ATOM 1022 N N . CYS A 1 134 ? 9.141 -2.906 -2.049 1 90.94 134 CYS A N 1
ATOM 1023 C CA . CYS A 1 134 ? 9.781 -2.559 -0.785 1 90.94 134 CYS A CA 1
ATOM 1024 C C . CYS A 1 134 ? 9.844 -3.766 0.143 1 90.94 134 CYS A C 1
ATOM 1026 O O . CYS A 1 134 ? 8.898 -4.543 0.227 1 90.94 134 CYS A O 1
ATOM 1028 N N . GLU A 1 135 ? 10.984 -3.912 0.783 1 89.38 135 GLU A N 1
ATOM 1029 C CA . GLU A 1 135 ? 11.133 -4.883 1.864 1 89.38 135 GLU A CA 1
ATOM 1030 C C . GLU A 1 135 ? 11.211 -4.188 3.221 1 89.38 135 GLU A C 1
ATOM 1032 O O . GLU A 1 135 ? 11.977 -3.244 3.4 1 89.38 135 GLU A O 1
ATOM 1037 N N . SER A 1 136 ? 10.398 -4.586 4.172 1 82.19 136 SER A N 1
ATOM 1038 C CA . SER A 1 136 ? 10.266 -3.893 5.453 1 82.19 136 SER A CA 1
ATOM 1039 C C . SER A 1 136 ? 11.281 -4.406 6.465 1 82.19 136 SER A C 1
ATOM 1041 O O . SER A 1 136 ? 11.602 -3.713 7.434 1 82.19 136 SER A O 1
ATOM 1043 N N . TRP A 1 137 ? 11.852 -5.562 6.438 1 74.38 137 TRP A N 1
ATOM 1044 C CA . TRP A 1 137 ? 12.805 -6.039 7.434 1 74.38 137 TRP A CA 1
ATOM 1045 C C . TRP A 1 137 ? 14.219 -6.074 6.859 1 74.38 137 TRP A C 1
ATOM 1047 O O . TRP A 1 137 ? 15.141 -6.582 7.5 1 74.38 137 TRP A O 1
ATOM 1057 N N . LYS A 1 138 ? 14.492 -5.586 5.609 1 65.44 138 LYS A N 1
ATOM 1058 C CA . LYS A 1 138 ? 15.859 -5.672 5.094 1 65.44 138 LYS A CA 1
ATOM 1059 C C . LYS A 1 138 ? 16.375 -4.301 4.668 1 65.44 138 LYS A C 1
ATOM 1061 O O . LYS A 1 138 ? 15.602 -3.453 4.215 1 65.44 138 LYS A O 1
ATOM 1066 N N . MET B 1 1 ? 12.922 -4.203 -10.68 1 71.38 1 MET B N 1
ATOM 1067 C CA . MET B 1 1 ? 12.984 -4.914 -11.953 1 71.38 1 MET B CA 1
ATOM 1068 C C . MET B 1 1 ? 12.992 -3.934 -13.125 1 71.38 1 MET B C 1
ATOM 1070 O O . MET B 1 1 ? 12.148 -3.041 -13.195 1 71.38 1 MET B O 1
ATOM 1074 N N . HIS B 1 2 ? 14.039 -4.289 -14.031 1 73.56 2 HIS B N 1
ATOM 1075 C CA . HIS B 1 2 ? 14.102 -3.496 -15.258 1 73.56 2 HIS B CA 1
ATOM 1076 C C . HIS B 1 2 ? 13.43 -4.223 -16.422 1 73.56 2 HIS B C 1
ATOM 1078 O O . HIS B 1 2 ? 13.18 -5.426 -16.344 1 73.56 2 HIS B O 1
ATOM 1084 N N . LYS B 1 3 ? 13.227 -3.482 -17.484 1 70.44 3 LYS B N 1
ATOM 1085 C CA . LYS B 1 3 ? 12.562 -4.023 -18.656 1 70.44 3 LYS B CA 1
ATOM 1086 C C . LYS B 1 3 ? 13.312 -5.227 -19.219 1 70.44 3 LYS B C 1
ATOM 1088 O O . LYS B 1 3 ? 12.711 -6.145 -19.766 1 70.44 3 LYS B O 1
ATOM 1093 N N . ASN B 1 4 ? 14.531 -5.16 -18.969 1 68.88 4 ASN B N 1
ATOM 1094 C CA . ASN B 1 4 ? 15.359 -6.242 -19.5 1 68.88 4 ASN B CA 1
ATOM 1095 C C . ASN B 1 4 ? 15.312 -7.473 -18.594 1 68.88 4 ASN B C 1
ATOM 1097 O O . ASN B 1 4 ? 16.031 -8.445 -18.828 1 68.88 4 ASN B O 1
ATOM 1101 N N . GLY B 1 5 ? 14.5 -7.418 -17.5 1 70.38 5 GLY B N 1
ATOM 1102 C CA . GLY B 1 5 ? 14.32 -8.531 -16.578 1 70.38 5 GLY B CA 1
ATOM 1103 C C . GLY B 1 5 ? 15.289 -8.492 -15.414 1 70.38 5 GLY B C 1
ATOM 1104 O O . GLY B 1 5 ? 15.188 -9.305 -14.492 1 70.38 5 GLY B O 1
ATOM 1105 N N . SER B 1 6 ? 16.234 -7.57 -15.422 1 67.56 6 SER B N 1
ATOM 1106 C CA . SER B 1 6 ? 17.234 -7.508 -14.359 1 67.56 6 SER B CA 1
ATOM 1107 C C . SER B 1 6 ? 16.656 -6.871 -13.102 1 67.56 6 SER B C 1
ATOM 1109 O O . SER B 1 6 ? 15.75 -6.039 -13.18 1 67.56 6 SER B O 1
ATOM 1111 N N . TRP B 1 7 ? 17.062 -7.438 -12.023 1 73.25 7 TRP B N 1
ATOM 1112 C CA . TRP B 1 7 ? 16.688 -6.898 -10.727 1 73.25 7 TRP B CA 1
ATOM 1113 C C . TRP B 1 7 ? 17.891 -6.266 -10.031 1 73.25 7 TRP B C 1
ATOM 1115 O O . TRP B 1 7 ? 19.016 -6.754 -10.156 1 73.25 7 TRP B O 1
ATOM 1125 N N . GLU B 1 8 ? 17.641 -5.113 -9.617 1 69.75 8 GLU B N 1
ATOM 1126 C CA . GLU B 1 8 ? 18.672 -4.473 -8.82 1 69.75 8 GLU B CA 1
ATOM 1127 C C . GLU B 1 8 ? 18.156 -4.086 -7.438 1 69.75 8 GLU B C 1
ATOM 1129 O O . GLU B 1 8 ? 16.953 -3.812 -7.277 1 69.75 8 GLU B O 1
ATOM 1134 N N . ASN B 1 9 ? 18.984 -4.562 -6.375 1 62 9 ASN B N 1
ATOM 1135 C CA . ASN B 1 9 ? 18.672 -4.035 -5.047 1 62 9 ASN B CA 1
ATOM 1136 C C . ASN B 1 9 ? 18.781 -2.514 -5.012 1 62 9 ASN B C 1
ATOM 1138 O O . ASN B 1 9 ? 19.828 -1.952 -5.359 1 62 9 ASN B O 1
ATOM 1142 N N . TRP B 1 10 ? 17.734 -2.074 -5.41 1 59.44 10 TRP B N 1
ATOM 1143 C CA . TRP B 1 10 ? 17.828 -0.619 -5.355 1 59.44 10 TRP B CA 1
ATOM 1144 C C . TRP B 1 10 ? 18.422 -0.158 -4.027 1 59.44 10 TRP B C 1
ATOM 1146 O O . TRP B 1 10 ? 18.75 -0.981 -3.172 1 59.44 10 TRP B O 1
ATOM 1156 N N . LYS B 1 11 ? 17.922 0.958 -3.5 1 58.19 11 LYS B N 1
ATOM 1157 C CA . LYS B 1 11 ? 18.484 1.722 -2.391 1 58.19 11 LYS B CA 1
ATOM 1158 C C . LYS B 1 11 ? 17.969 1.211 -1.05 1 58.19 11 LYS B C 1
ATOM 1160 O O . LYS B 1 11 ? 16.766 1.021 -0.878 1 58.19 11 LYS B O 1
ATOM 1165 N N . MET B 1 12 ? 18.844 0.38 -0.338 1 55.09 12 MET B N 1
ATOM 1166 C CA . MET B 1 12 ? 18.594 -0.072 1.025 1 55.09 12 MET B CA 1
ATOM 1167 C C . MET B 1 12 ? 18.25 1.105 1.936 1 55.09 12 MET B C 1
ATOM 1169 O O . MET B 1 12 ? 19.094 1.973 2.172 1 55.09 12 MET B O 1
ATOM 1173 N N . LEU B 1 13 ? 17.094 1.615 1.778 1 59.88 13 LEU B N 1
ATOM 1174 C CA . LEU B 1 13 ? 16.734 2.6 2.793 1 59.88 13 LEU B CA 1
ATOM 1175 C C . LEU B 1 13 ? 17 2.062 4.191 1 59.88 13 LEU B C 1
ATOM 1177 O O . LEU B 1 13 ? 17.297 2.83 5.109 1 59.88 13 LEU B O 1
ATOM 1181 N N . GLY B 1 14 ? 18.109 1.367 4.48 1 54.72 14 GLY B N 1
ATOM 1182 C CA . GLY B 1 14 ? 18.438 0.858 5.805 1 54.72 14 GLY B CA 1
ATOM 1183 C C . GLY B 1 14 ? 17.266 0.918 6.77 1 54.72 14 GLY B C 1
ATOM 1184 O O . GLY B 1 14 ? 17.469 0.944 7.988 1 54.72 14 GLY B O 1
ATOM 1185 N N . GLY B 1 15 ? 16.016 0.917 6.332 1 59.5 15 GLY B N 1
ATOM 1186 C CA . GLY B 1 15 ? 14.984 1.072 7.355 1 59.5 15 GLY B CA 1
ATOM 1187 C C . GLY B 1 15 ? 14.039 -0.111 7.441 1 59.5 15 GLY B C 1
ATOM 1188 O O . GLY B 1 15 ? 13.844 -0.828 6.457 1 59.5 15 GLY B O 1
ATOM 1189 N N . HIS B 1 16 ? 13.742 -0.61 8.711 1 65.56 16 HIS B N 1
ATOM 1190 C CA . HIS B 1 16 ? 12.867 -1.729 9.047 1 65.56 16 HIS B CA 1
ATOM 1191 C C . HIS B 1 16 ? 11.414 -1.282 9.133 1 65.56 16 HIS B C 1
ATOM 1193 O O . HIS B 1 16 ? 10.562 -2.018 9.648 1 65.56 16 HIS B O 1
ATOM 1199 N N . THR B 1 17 ? 11.125 -0.144 8.469 1 82.75 17 THR B N 1
ATOM 1200 C CA . THR B 1 17 ? 9.797 0.371 8.797 1 82.75 17 THR B CA 1
ATOM 1201 C C . THR B 1 17 ? 9.117 0.939 7.551 1 82.75 17 THR B C 1
ATOM 1203 O O . THR B 1 17 ? 8.266 1.822 7.656 1 82.75 17 THR B O 1
ATOM 1206 N N . LEU B 1 18 ? 9.578 0.357 6.367 1 90.56 18 LEU B N 1
ATOM 1207 C CA . LEU B 1 18 ? 9.023 0.872 5.125 1 90.56 18 LEU B CA 1
ATOM 1208 C C . LEU B 1 18 ? 7.77 0.094 4.73 1 90.56 18 LEU B C 1
ATOM 1210 O O . LEU B 1 18 ? 7.746 -1.136 4.812 1 90.56 18 LEU B O 1
ATOM 1214 N N . LEU B 1 19 ? 6.805 0.813 4.277 1 95.06 19 LEU B N 1
ATOM 1215 C CA . LEU B 1 19 ? 5.531 0.202 3.906 1 95.06 19 LEU B CA 1
ATOM 1216 C C . LEU B 1 19 ? 5.168 0.542 2.465 1 95.06 19 LEU B C 1
ATOM 1218 O O . LEU B 1 19 ? 5.875 0.152 1.532 1 95.06 19 LEU B O 1
ATOM 1222 N N . GLY B 1 20 ? 4.098 1.308 2.209 1 97.25 20 GLY B N 1
ATOM 1223 C CA . GLY B 1 20 ? 3.658 1.631 0.86 1 97.25 20 GLY B CA 1
ATOM 1224 C C . GLY B 1 20 ? 4.605 2.564 0.133 1 97.25 20 GLY B C 1
ATOM 1225 O O . GLY B 1 20 ? 5.262 3.404 0.756 1 97.25 20 GLY B O 1
ATOM 1226 N N . ILE B 1 21 ? 4.566 2.422 -1.176 1 96.94 21 ILE B N 1
ATOM 1227 C CA . ILE B 1 21 ? 5.426 3.252 -2.014 1 96.94 21 ILE B CA 1
ATOM 1228 C C . ILE B 1 21 ? 4.676 3.658 -3.279 1 96.94 21 ILE B C 1
ATOM 1230 O O . ILE B 1 21 ? 3.693 3.016 -3.66 1 96.94 21 ILE B O 1
ATOM 1234 N N . THR B 1 22 ? 5.148 4.734 -3.885 1 97.25 22 THR B N 1
ATOM 1235 C CA . THR B 1 22 ? 4.723 5.09 -5.234 1 97.25 22 THR B CA 1
ATOM 1236 C C . THR B 1 22 ? 5.832 5.832 -5.973 1 97.25 22 THR B C 1
ATOM 1238 O O . THR B 1 22 ? 6.672 6.48 -5.352 1 97.25 22 THR B O 1
ATOM 1241 N N . THR B 1 23 ? 5.867 5.645 -7.246 1 95.38 23 THR B N 1
ATOM 1242 C CA . THR B 1 23 ? 6.773 6.453 -8.055 1 95.38 23 THR B CA 1
ATOM 1243 C C . THR B 1 23 ? 6.156 7.816 -8.359 1 95.38 23 THR B C 1
ATOM 1245 O O . THR B 1 23 ? 4.938 7.941 -8.469 1 95.38 23 THR B O 1
ATOM 1248 N N . THR B 1 24 ? 7.008 8.766 -8.469 1 95.44 24 THR B N 1
ATOM 1249 C CA . THR B 1 24 ? 6.535 10.109 -8.797 1 95.44 24 THR B CA 1
ATOM 1250 C C . THR B 1 24 ? 6.707 10.383 -10.289 1 95.44 24 THR B C 1
ATOM 1252 O O . THR B 1 24 ? 7.41 9.656 -10.984 1 95.44 24 THR B O 1
ATOM 1255 N N . LYS B 1 25 ? 6.078 11.5 -10.703 1 91.69 25 LYS B N 1
ATOM 1256 C CA . LYS B 1 25 ? 6.207 11.93 -12.094 1 91.69 25 LYS B CA 1
ATOM 1257 C C . LYS B 1 25 ? 7.656 12.258 -12.438 1 91.69 25 LYS B C 1
ATOM 1259 O O . LYS B 1 25 ? 8.086 12.086 -13.586 1 91.69 25 LYS B O 1
ATOM 1264 N N . GLU B 1 26 ? 8.367 12.656 -11.438 1 90.75 26 GLU B N 1
ATOM 1265 C CA . GLU B 1 26 ? 9.75 13.07 -11.656 1 90.75 26 GLU B CA 1
ATOM 1266 C C . GLU B 1 26 ? 10.703 11.875 -11.617 1 90.75 26 GLU B C 1
ATOM 1268 O O . GLU B 1 26 ? 11.898 12.016 -11.844 1 90.75 26 GLU B O 1
ATOM 1273 N N . GLY B 1 27 ? 10.164 10.75 -11.281 1 90.25 27 GLY B N 1
ATOM 1274 C CA . GLY B 1 27 ? 10.984 9.547 -11.297 1 90.25 27 GLY B CA 1
ATOM 1275 C C . GLY B 1 27 ? 11.5 9.156 -9.93 1 90.25 27 GLY B C 1
ATOM 1276 O O . GLY B 1 27 ? 12.211 8.156 -9.789 1 90.25 27 GLY B O 1
ATOM 1277 N N . ASP B 1 28 ? 11.195 9.938 -8.891 1 93.12 28 ASP B N 1
ATOM 1278 C CA . ASP B 1 28 ? 11.555 9.586 -7.523 1 93.12 28 ASP B CA 1
ATOM 1279 C C . ASP B 1 28 ? 10.562 8.586 -6.93 1 93.12 28 ASP B C 1
ATOM 1281 O O . ASP B 1 28 ? 9.531 8.289 -7.543 1 93.12 28 ASP B O 1
ATOM 1285 N N . LEU B 1 29 ? 11 8.055 -5.738 1 94.69 29 LEU B N 1
ATOM 1286 C CA . LEU B 1 29 ? 10.125 7.152 -4.996 1 94.69 29 LEU B CA 1
ATOM 1287 C C . LEU B 1 29 ? 9.648 7.801 -3.701 1 94.69 29 LEU B C 1
ATOM 1289 O O . LEU B 1 29 ? 10.453 8.328 -2.932 1 94.69 29 LEU B O 1
ATOM 1293 N N . LEU B 1 30 ? 8.352 7.887 -3.541 1 96.88 30 LEU B N 1
ATOM 1294 C CA . LEU B 1 30 ? 7.801 8.211 -2.23 1 96.88 30 LEU B CA 1
ATOM 1295 C C . LEU B 1 30 ? 7.602 6.949 -1.396 1 96.88 30 LEU B C 1
ATOM 1297 O O . LEU B 1 30 ? 7.141 5.93 -1.908 1 96.88 30 LEU B O 1
ATOM 1301 N N . VAL B 1 31 ? 7.969 7.062 -0.105 1 95.94 31 VAL B N 1
ATOM 1302 C CA . VAL B 1 31 ? 7.965 5.891 0.766 1 95.94 31 VAL B CA 1
ATOM 1303 C C . VAL B 1 31 ? 7.305 6.242 2.1 1 95.94 31 VAL B C 1
ATOM 1305 O O . VAL B 1 31 ? 7.68 7.223 2.744 1 95.94 31 VAL B O 1
ATOM 1308 N N . CYS B 1 32 ? 6.34 5.453 2.453 1 97.25 32 CYS B N 1
ATOM 1309 C CA . CYS B 1 32 ? 5.766 5.586 3.787 1 97.25 32 CYS B CA 1
ATOM 1310 C C . CYS B 1 32 ? 6.625 4.871 4.824 1 97.25 32 CYS B C 1
ATOM 1312 O O . CYS B 1 32 ? 6.902 3.678 4.691 1 97.25 32 CYS B O 1
ATOM 1314 N N . ASP B 1 33 ? 7.02 5.648 5.793 1 94.62 33 ASP B N 1
ATOM 1315 C CA . ASP B 1 33 ? 7.809 5.109 6.895 1 94.62 33 ASP B CA 1
ATOM 1316 C C . ASP B 1 33 ? 7.031 5.16 8.211 1 94.62 33 ASP B C 1
ATOM 1318 O O . ASP B 1 33 ? 6.395 6.168 8.523 1 94.62 33 ASP B O 1
ATOM 1322 N N . THR B 1 34 ? 7.102 4.07 9.008 1 94 34 THR B N 1
ATOM 1323 C CA . THR B 1 34 ? 6.266 3.957 10.203 1 94 34 THR B CA 1
ATOM 1324 C C . THR B 1 34 ? 6.77 4.887 11.305 1 94 34 THR B C 1
ATOM 1326 O O . THR B 1 34 ? 6.055 5.145 12.273 1 94 34 THR B O 1
ATOM 1329 N N . GLU B 1 35 ? 7.941 5.457 11.148 1 92.94 35 GLU B N 1
ATOM 1330 C CA . GLU B 1 35 ? 8.508 6.281 12.211 1 92.94 35 GLU B CA 1
ATOM 1331 C C . GLU B 1 35 ? 8.781 7.699 11.719 1 92.94 35 GLU B C 1
ATOM 1333 O O . GLU B 1 35 ? 8.617 8.664 12.477 1 92.94 35 GLU B O 1
ATOM 1338 N N . LYS B 1 36 ? 9.117 7.855 10.438 1 94.56 36 LYS B N 1
ATOM 1339 C CA . LYS B 1 36 ? 9.664 9.125 9.969 1 94.56 36 LYS B CA 1
ATOM 1340 C C . LYS B 1 36 ? 8.648 9.883 9.125 1 94.56 36 LYS B C 1
ATOM 1342 O O . LYS B 1 36 ? 8.891 11.023 8.727 1 94.56 36 LYS B O 1
ATOM 1347 N N . GLY B 1 37 ? 7.547 9.281 8.898 1 96.81 37 GLY B N 1
ATOM 1348 C CA . GLY B 1 37 ? 6.543 9.922 8.062 1 96.81 37 GLY B CA 1
ATOM 1349 C C . GLY B 1 37 ? 6.688 9.586 6.59 1 96.81 37 GLY B C 1
ATOM 1350 O O . GLY B 1 37 ? 6.762 8.414 6.215 1 96.81 37 GLY B O 1
ATOM 1351 N N . LEU B 1 38 ? 6.656 10.586 5.75 1 97.94 38 LEU B N 1
ATOM 1352 C CA . LEU B 1 38 ? 6.77 10.398 4.309 1 97.94 38 LEU B CA 1
ATOM 1353 C C . LEU B 1 38 ? 8.18 10.742 3.826 1 97.94 38 LEU B C 1
ATOM 1355 O O . LEU B 1 38 ? 8.68 11.828 4.102 1 97.94 38 LEU B O 1
ATOM 1359 N N . LEU B 1 39 ? 8.758 9.797 3.123 1 96.06 39 LEU B N 1
ATOM 1360 C CA . LEU B 1 39 ? 10.109 9.961 2.604 1 96.06 39 LEU B CA 1
ATOM 1361 C C . LEU B 1 39 ? 10.102 10.031 1.079 1 96.06 39 LEU B C 1
ATOM 1363 O O . LEU B 1 39 ? 9.164 9.562 0.437 1 96.06 39 LEU B O 1
ATOM 1367 N N . LYS B 1 40 ? 11.133 10.625 0.593 1 95.25 40 LYS B N 1
ATOM 1368 C CA . LYS B 1 40 ? 11.414 10.617 -0.84 1 95.25 40 LYS B CA 1
ATOM 1369 C C . LYS B 1 40 ? 12.812 10.086 -1.124 1 95.25 40 LYS B C 1
ATOM 1371 O O . LYS B 1 40 ? 13.781 10.508 -0.494 1 95.25 40 LYS 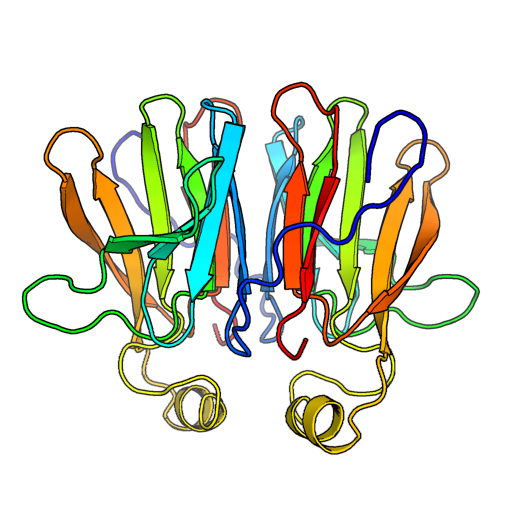B O 1
ATOM 1376 N N . VAL B 1 41 ? 12.82 9.133 -2.01 1 92.44 41 VAL B N 1
ATOM 1377 C CA . VAL B 1 41 ? 14.086 8.539 -2.418 1 92.44 41 VAL B CA 1
ATOM 1378 C C . VAL B 1 41 ? 14.383 8.898 -3.871 1 92.44 41 VAL B C 1
ATOM 1380 O O . VAL B 1 41 ? 13.57 8.641 -4.762 1 92.44 41 VAL B O 1
ATOM 1383 N N . GLY B 1 42 ? 15.523 9.484 -4.109 1 88.38 42 GLY B N 1
ATOM 1384 C CA . GLY B 1 42 ? 15.953 9.852 -5.449 1 88.38 42 GLY B CA 1
ATOM 1385 C C . GLY B 1 42 ? 17.453 9.742 -5.641 1 88.38 42 GLY B C 1
ATOM 1386 O O . GLY B 1 42 ? 18.125 8.992 -4.93 1 88.38 42 GLY B O 1
ATOM 1387 N N . GLU B 1 43 ? 17.891 10.406 -6.652 1 85.06 43 GLU B N 1
ATOM 1388 C CA . GLU B 1 43 ? 19.297 10.367 -7.02 1 85.06 43 GLU B CA 1
ATOM 1389 C C . GLU B 1 43 ? 20.172 10.945 -5.91 1 85.06 43 GLU B C 1
ATOM 1391 O O . GLU B 1 43 ? 21.312 10.516 -5.723 1 85.06 43 GLU B O 1
ATOM 1396 N N . ASN B 1 44 ? 19.594 11.828 -5.133 1 85.38 44 ASN B N 1
ATOM 1397 C CA . ASN B 1 44 ? 20.375 12.523 -4.109 1 85.38 44 ASN B CA 1
ATOM 1398 C C . ASN B 1 44 ? 20.219 11.859 -2.744 1 85.38 44 ASN B C 1
ATOM 1400 O O . ASN B 1 44 ? 20.672 12.398 -1.733 1 85.38 44 ASN B O 1
ATOM 1404 N N . GLY B 1 45 ? 19.609 10.805 -2.715 1 88.31 45 GLY B N 1
ATOM 1405 C CA . GLY B 1 45 ? 19.453 10.094 -1.458 1 88.31 45 GLY B CA 1
ATOM 1406 C C . GLY B 1 45 ? 18.031 10.117 -0.924 1 88.31 45 GLY B C 1
ATOM 1407 O O . GLY B 1 45 ? 17.078 10.086 -1.696 1 88.31 45 GLY B O 1
ATOM 1408 N N . VAL B 1 46 ? 18 9.984 0.449 1 91.31 46 VAL B N 1
ATOM 1409 C CA . VAL B 1 46 ? 16.703 9.906 1.124 1 91.31 46 VAL B CA 1
ATOM 1410 C C . VAL B 1 46 ? 16.391 11.227 1.818 1 91.31 46 VAL B C 1
ATOM 1412 O O . VAL B 1 46 ? 17.234 11.766 2.541 1 91.31 46 VAL B O 1
ATOM 1415 N N . LEU B 1 47 ? 15.242 11.75 1.519 1 93.81 47 LEU B N 1
ATOM 1416 C CA . LEU B 1 47 ? 14.766 12.969 2.164 1 93.81 47 LEU B CA 1
ATOM 1417 C C . LEU B 1 47 ? 13.453 12.727 2.896 1 93.81 47 LEU B C 1
ATOM 1419 O O . LEU B 1 47 ? 12.594 11.992 2.402 1 93.81 47 LEU B O 1
ATOM 1423 N N . VAL B 1 48 ? 13.359 13.414 4.074 1 96 48 VAL B N 1
ATOM 1424 C CA . VAL B 1 48 ? 12.062 13.438 4.742 1 96 48 VAL B CA 1
ATOM 1425 C C . VAL B 1 48 ? 11.172 14.5 4.102 1 96 48 VAL B C 1
ATOM 1427 O O . VAL B 1 48 ? 11.477 15.695 4.152 1 96 48 VAL B O 1
ATOM 1430 N N . VAL B 1 49 ? 10.109 14.086 3.475 1 97.75 49 VAL B N 1
ATOM 1431 C CA . VAL B 1 49 ? 9.164 15.008 2.846 1 97.75 49 VAL B CA 1
ATOM 1432 C C . VAL B 1 49 ? 8.344 15.711 3.918 1 97.75 49 VAL B C 1
ATOM 1434 O O . VAL B 1 49 ? 8.219 16.938 3.906 1 97.75 49 VAL B O 1
ATOM 1437 N N . THR B 1 50 ? 7.777 14.992 4.828 1 98.44 50 THR B N 1
ATOM 1438 C CA . THR B 1 50 ? 7.047 15.531 5.969 1 98.44 50 THR B CA 1
ATOM 1439 C C . THR B 1 50 ? 7.035 14.531 7.121 1 98.44 50 THR B C 1
ATOM 1441 O O . THR B 1 50 ? 6.91 13.32 6.902 1 98.44 50 THR B O 1
ATOM 1444 N N . SER B 1 51 ? 7.172 15.07 8.328 1 98 51 SER B N 1
ATOM 1445 C CA . SER B 1 51 ? 7.199 14.227 9.523 1 98 51 SER B CA 1
ATOM 1446 C C . SER B 1 51 ? 6.18 14.688 10.555 1 98 51 SER B C 1
ATOM 1448 O O . SER B 1 51 ? 6.02 14.062 11.602 1 98 51 SER B O 1
ATOM 1450 N N . HIS B 1 52 ? 5.473 15.852 10.258 1 98.44 52 HIS B N 1
ATOM 1451 C CA . HIS B 1 52 ? 4.516 16.406 11.211 1 98.44 52 HIS B CA 1
ATOM 1452 C C . HIS B 1 52 ? 3.289 16.953 10.5 1 98.44 52 HIS B C 1
ATOM 1454 O O . HIS B 1 52 ? 3.377 17.391 9.352 1 98.44 52 HIS B O 1
ATOM 1460 N N . VAL B 1 53 ? 2.203 16.922 11.188 1 98.5 53 VAL B N 1
ATOM 1461 C CA . VAL B 1 53 ? 0.977 17.578 10.758 1 98.5 53 VAL B CA 1
ATOM 1462 C C . VAL B 1 53 ? 0.257 18.172 11.977 1 98.5 53 VAL B C 1
ATOM 1464 O O . VAL B 1 53 ? 0.061 17.484 12.977 1 98.5 53 VAL B O 1
ATOM 1467 N N . ASN B 1 54 ? -0.051 19.469 11.898 1 97.31 54 ASN B N 1
ATOM 1468 C CA . ASN B 1 54 ? -0.727 20.172 12.977 1 97.31 54 ASN B CA 1
ATOM 1469 C C . ASN B 1 54 ? 0.01 20.016 14.305 1 97.31 54 ASN B C 1
ATOM 1471 O O . ASN B 1 54 ? -0.61 19.734 15.336 1 97.31 54 ASN B O 1
ATOM 1475 N N . GLY B 1 55 ? 1.291 20 14.219 1 96.5 55 GLY B N 1
ATOM 1476 C CA . GLY B 1 55 ? 2.113 19.984 15.422 1 96.5 55 GLY B CA 1
ATOM 1477 C C . GLY B 1 55 ? 2.34 18.594 15.977 1 96.5 55 GLY B C 1
ATOM 1478 O O . GLY B 1 55 ? 3.059 18.422 16.969 1 96.5 55 GLY B O 1
ATOM 1479 N N . SER B 1 56 ? 1.796 17.594 15.375 1 97.06 56 SER B N 1
ATOM 1480 C CA . SER B 1 56 ? 1.952 16.219 15.844 1 97.06 56 SER B CA 1
ATOM 1481 C C . SER B 1 56 ? 2.809 15.414 14.883 1 97.06 56 SER B C 1
ATOM 1483 O O . SER B 1 56 ? 2.689 15.555 13.664 1 97.06 56 SER B O 1
ATOM 1485 N N . LYS B 1 57 ? 3.631 14.586 15.445 1 97.38 57 LYS B N 1
ATOM 1486 C CA . LYS B 1 57 ? 4.465 13.703 14.633 1 97.38 57 LYS B CA 1
ATOM 1487 C C . LYS B 1 57 ? 3.609 12.727 13.828 1 97.38 57 LYS B C 1
ATOM 1489 O O . LYS B 1 57 ? 2.629 12.188 14.344 1 97.38 57 LYS B O 1
ATOM 1494 N N . ILE B 1 58 ? 3.986 12.57 12.562 1 96.69 58 ILE B N 1
ATOM 1495 C CA . ILE B 1 58 ? 3.355 11.555 11.719 1 96.69 58 ILE B CA 1
ATOM 1496 C C . ILE B 1 58 ? 4.023 10.203 11.953 1 96.69 58 ILE B C 1
ATOM 1498 O O . ILE B 1 58 ? 5.195 10.023 11.625 1 96.69 58 ILE B O 1
ATOM 1502 N N . ARG B 1 59 ? 3.229 9.375 12.523 1 92.25 59 ARG B N 1
ATOM 1503 C CA . ARG B 1 59 ? 3.686 8 12.688 1 92.25 59 ARG B CA 1
ATOM 1504 C C . ARG B 1 59 ? 2.842 7.043 11.852 1 92.25 59 ARG B C 1
ATOM 1506 O O . ARG B 1 59 ? 1.721 7.375 11.461 1 92.25 59 ARG B O 1
ATOM 1513 N N . PHE B 1 60 ? 3.357 5.941 11.516 1 96.31 60 PHE B N 1
ATOM 1514 C CA . PHE B 1 60 ? 2.689 4.812 10.883 1 96.31 60 PHE B CA 1
ATOM 1515 C C . PHE B 1 60 ? 2.102 5.215 9.539 1 96.31 60 PHE B C 1
ATOM 1517 O O . PHE B 1 60 ? 0.93 4.953 9.258 1 96.31 60 PHE B O 1
ATOM 1524 N N . ALA B 1 61 ? 2.869 6.074 8.812 1 97.56 61 ALA B N 1
ATOM 1525 C CA . ALA B 1 61 ? 2.482 6.238 7.41 1 97.56 61 ALA B CA 1
ATOM 1526 C C . ALA B 1 61 ? 2.4 4.887 6.703 1 97.56 61 ALA B C 1
ATOM 1528 O O . ALA B 1 61 ? 3.301 4.055 6.836 1 97.56 61 ALA B O 1
ATOM 1529 N N . ASP B 1 62 ? 1.338 4.695 5.988 1 97.38 62 ASP B N 1
ATOM 1530 C CA . ASP B 1 62 ? 1.07 3.324 5.574 1 97.38 62 ASP B CA 1
ATOM 1531 C C . ASP B 1 62 ? 1.117 3.191 4.051 1 97.38 62 ASP B C 1
ATOM 1533 O O . ASP B 1 62 ? 1.816 2.326 3.52 1 97.38 62 ASP B O 1
ATOM 1537 N N . ASP B 1 63 ? 0.343 3.979 3.312 1 98.5 63 ASP B N 1
ATOM 1538 C CA . ASP B 1 63 ? 0.306 3.895 1.855 1 98.5 63 ASP B CA 1
ATOM 1539 C C . ASP B 1 63 ? 0.222 5.285 1.228 1 98.5 63 ASP B C 1
ATOM 1541 O O . ASP B 1 63 ? -0.124 6.258 1.902 1 98.5 63 ASP B O 1
ATOM 1545 N N . VAL B 1 64 ? 0.529 5.352 -0.118 1 98.69 64 VAL B N 1
ATOM 1546 C CA . VAL B 1 64 ? 0.728 6.68 -0.693 1 98.69 64 VAL B CA 1
ATOM 1547 C C . VAL B 1 64 ? 0.455 6.637 -2.195 1 98.69 64 VAL B C 1
ATOM 1549 O O . VAL B 1 64 ? 0.741 5.637 -2.857 1 98.69 64 VAL B O 1
ATOM 1552 N N . ILE B 1 65 ? -0.044 7.785 -2.701 1 98.06 65 ILE B N 1
ATOM 1553 C CA . ILE B 1 65 ? -0.235 7.98 -4.137 1 98.06 65 ILE B CA 1
ATOM 1554 C C . ILE B 1 65 ? -0.022 9.453 -4.492 1 98.06 65 ILE B C 1
ATOM 1556 O O . ILE B 1 65 ? -0.338 10.336 -3.697 1 98.06 65 ILE B O 1
ATOM 1560 N N . GLU B 1 66 ? 0.579 9.703 -5.59 1 97.81 66 GLU B N 1
ATOM 1561 C CA . GLU B 1 66 ? 0.752 11.062 -6.098 1 97.81 66 GLU B CA 1
ATOM 1562 C C . GLU B 1 66 ? -0.256 11.367 -7.203 1 97.81 66 GLU B C 1
ATOM 1564 O O . GLU B 1 66 ? -0.444 10.57 -8.125 1 97.81 66 GLU B O 1
ATOM 1569 N N . ALA B 1 67 ? -0.835 12.555 -7.078 1 96.75 67 ALA B N 1
ATOM 1570 C CA . ALA B 1 67 ? -1.749 13.031 -8.117 1 96.75 67 ALA B CA 1
ATOM 1571 C C . ALA B 1 67 ? -0.989 13.742 -9.227 1 96.75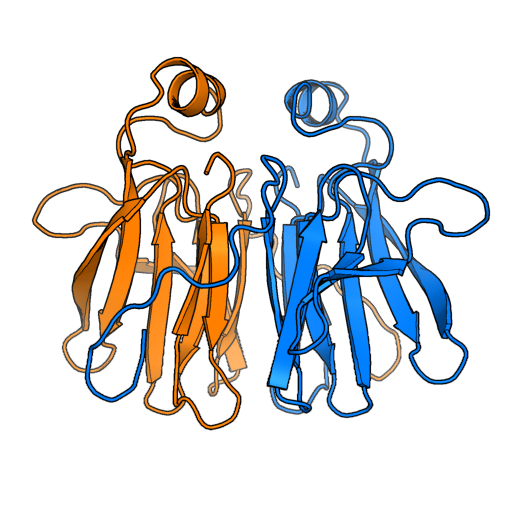 67 ALA B C 1
ATOM 1573 O O . ALA B 1 67 ? 0.196 14.047 -9.086 1 96.75 67 ALA B O 1
ATOM 1574 N N . SER B 1 68 ? -1.732 14.023 -10.289 1 94.56 68 SER B N 1
ATOM 1575 C CA . SER B 1 68 ? -1.119 14.602 -11.484 1 94.56 68 SER B CA 1
ATOM 1576 C C . SER B 1 68 ? -0.647 16.031 -11.219 1 94.56 68 SER B C 1
ATOM 1578 O O . SER B 1 68 ? 0.271 16.516 -11.883 1 94.56 68 SER B O 1
ATOM 1580 N N . ASP B 1 69 ? -1.193 16.703 -10.297 1 94.94 69 ASP B N 1
ATOM 1581 C CA . ASP B 1 69 ? -0.791 18.062 -10 1 94.94 69 ASP B CA 1
ATOM 1582 C C . ASP B 1 69 ? 0.364 18.094 -9 1 94.94 69 ASP B C 1
ATOM 1584 O O . ASP B 1 69 ? 0.758 19.172 -8.523 1 94.94 69 ASP B O 1
ATOM 1588 N N . GLY B 1 70 ? 0.772 16.922 -8.641 1 96.06 70 GLY B N 1
ATOM 1589 C CA . GLY B 1 70 ? 1.896 16.812 -7.727 1 96.06 70 GLY B CA 1
ATOM 1590 C C . GLY B 1 70 ? 1.471 16.625 -6.281 1 96.06 70 GLY B C 1
ATOM 1591 O O . GLY B 1 70 ? 2.299 16.312 -5.422 1 96.06 70 GLY B O 1
ATOM 1592 N N . SER B 1 71 ? 0.189 16.781 -5.992 1 97.38 71 SER B N 1
ATOM 1593 C CA . SER B 1 71 ? -0.282 16.516 -4.637 1 97.38 71 SER B CA 1
ATOM 1594 C C . SER B 1 71 ? -0.056 15.062 -4.25 1 97.38 71 SER B C 1
ATOM 1596 O O . SER B 1 71 ? -0.18 14.164 -5.086 1 97.38 71 SER B O 1
ATOM 1598 N N . VAL B 1 72 ? 0.233 14.898 -2.975 1 98.5 72 VAL B N 1
ATOM 1599 C CA . VAL B 1 72 ? 0.483 13.555 -2.467 1 98.5 72 VAL B CA 1
ATOM 1600 C C . VAL B 1 72 ? -0.543 13.211 -1.39 1 98.5 72 VAL B C 1
ATOM 1602 O O . VAL B 1 72 ? -0.742 13.977 -0.445 1 98.5 72 VAL B O 1
ATOM 1605 N N . TYR B 1 73 ? -1.18 12.117 -1.545 1 98.5 73 TYR B N 1
ATOM 1606 C CA . TYR B 1 73 ? -2.105 11.594 -0.548 1 98.5 73 TYR B CA 1
ATOM 1607 C C . TYR B 1 73 ? -1.547 10.336 0.109 1 98.5 73 TYR B C 1
ATOM 1609 O O . TYR B 1 73 ? -1.053 9.438 -0.575 1 98.5 73 TYR B O 1
ATOM 1617 N N . PHE B 1 74 ? -1.587 10.297 1.427 1 98.75 74 PHE B N 1
ATOM 1618 C CA . PHE B 1 74 ? -1.067 9.102 2.08 1 98.75 74 PHE B CA 1
ATOM 1619 C C . PHE B 1 74 ? -1.816 8.828 3.379 1 98.75 74 PHE B C 1
ATOM 1621 O O . PHE B 1 74 ? -2.34 9.75 4.008 1 98.75 74 PHE B O 1
ATOM 1628 N N . SER B 1 75 ? -1.908 7.57 3.699 1 98.31 75 SER B N 1
ATOM 1629 C CA . SER B 1 75 ? -2.652 7.133 4.875 1 98.31 75 SER B CA 1
ATOM 1630 C C . SER B 1 75 ? -1.736 6.977 6.082 1 98.31 75 SER B C 1
ATOM 1632 O O . SER B 1 75 ? -0.543 6.703 5.934 1 98.31 75 SER B O 1
ATOM 1634 N N . VAL B 1 76 ? -2.275 7.266 7.195 1 98.19 76 VAL B N 1
ATOM 1635 C CA . VAL B 1 76 ? -1.74 6.93 8.508 1 98.19 76 VAL B CA 1
ATOM 1636 C C . VAL B 1 76 ? -2.621 5.875 9.172 1 98.19 76 VAL B C 1
ATOM 1638 O O . VAL B 1 76 ? -3.812 6.105 9.398 1 98.19 76 VAL B O 1
ATOM 1641 N N . ALA B 1 77 ? -2.033 4.73 9.461 1 96.56 77 ALA B N 1
ATOM 1642 C CA . ALA B 1 77 ? -2.834 3.629 9.992 1 96.56 77 ALA B CA 1
ATOM 1643 C C . ALA B 1 77 ? -3.406 3.975 11.359 1 96.56 77 ALA B C 1
ATOM 1645 O O . ALA B 1 77 ? -4.57 3.688 11.641 1 96.56 77 ALA B O 1
ATOM 1646 N N . SER B 1 78 ? -2.604 4.598 12.164 1 96.44 78 SER B N 1
ATOM 1647 C CA . SER B 1 78 ? -2.996 4.973 13.523 1 96.44 78 SER B CA 1
ATOM 1648 C C . SER B 1 78 ? -2.156 6.137 14.039 1 96.44 78 SER B C 1
ATOM 1650 O O . SER B 1 78 ? -0.938 6.16 13.852 1 96.44 78 SER B O 1
ATOM 1652 N N . THR B 1 79 ? -2.775 7.094 14.664 1 97.06 79 THR B N 1
ATOM 1653 C CA . THR B 1 79 ? -2.068 8.203 15.289 1 97.06 79 THR B CA 1
ATOM 1654 C C . THR B 1 79 ? -1.666 7.855 16.719 1 97.06 79 THR B C 1
ATOM 1656 O O . THR B 1 79 ? -0.931 8.602 17.359 1 97.06 79 THR B O 1
ATOM 1659 N N . LYS B 1 80 ? -2.121 6.762 17.172 1 95 80 LYS B N 1
ATOM 1660 C CA . LYS B 1 80 ? -1.921 6.414 18.578 1 95 80 LYS B CA 1
ATOM 1661 C C . LYS B 1 80 ? -0.974 5.227 18.719 1 95 80 LYS B C 1
ATOM 1663 O O . LYS B 1 80 ? -0.127 5.207 19.625 1 95 80 LYS B O 1
ATOM 1668 N N . PHE B 1 81 ? -1.056 4.211 17.891 1 92.5 81 PHE B N 1
ATOM 1669 C CA . PHE B 1 81 ? -0.258 2.99 17.984 1 92.5 81 PHE B CA 1
ATOM 1670 C C . PHE B 1 81 ? 0.67 2.871 16.781 1 92.5 81 PHE B C 1
ATOM 1672 O O . PHE B 1 81 ? 0.338 3.33 15.68 1 92.5 81 PHE B O 1
ATOM 1679 N N . GLY B 1 82 ? 1.838 2.207 16.984 1 88.38 82 GLY B N 1
ATOM 1680 C CA . GLY B 1 82 ? 2.795 1.973 15.914 1 88.38 82 GLY B CA 1
ATOM 1681 C C . GLY B 1 82 ? 2.793 0.54 15.422 1 88.38 82 GLY B C 1
ATOM 1682 O O . GLY B 1 82 ? 1.905 -0.242 15.766 1 88.38 82 GLY B O 1
ATOM 1683 N N . LEU B 1 83 ? 3.719 0.229 14.57 1 84.12 83 LEU B N 1
ATOM 1684 C CA . LEU B 1 83 ? 3.828 -1.071 13.914 1 84.12 83 LEU B CA 1
AT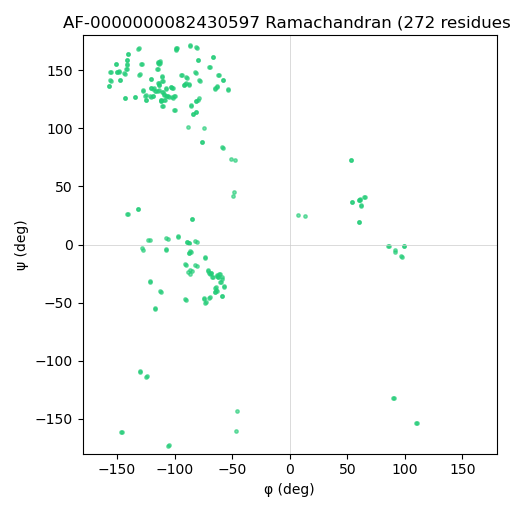OM 1685 C C . LEU B 1 83 ? 3.936 -2.189 14.945 1 84.12 83 LEU B C 1
ATOM 1687 O O . LEU B 1 83 ? 3.312 -3.242 14.797 1 84.12 83 LEU B O 1
ATOM 1691 N N . HIS B 1 84 ? 4.602 -1.96 16.031 1 83 84 HIS B N 1
ATOM 1692 C CA . HIS B 1 84 ? 4.91 -3.016 17 1 83 84 HIS B CA 1
ATOM 1693 C C . HIS B 1 84 ? 3.725 -3.289 17.906 1 83 84 HIS B C 1
ATOM 1695 O O . HIS B 1 84 ? 3.691 -4.309 18.609 1 83 84 HIS B O 1
ATOM 1701 N N . ASN B 1 85 ? 2.84 -2.357 17.953 1 87.44 85 ASN B N 1
ATOM 1702 C CA . ASN B 1 85 ? 1.681 -2.561 18.812 1 87.44 85 ASN B CA 1
ATOM 1703 C C . ASN B 1 85 ? 0.378 -2.252 18.078 1 87.44 85 ASN B C 1
ATOM 1705 O O . ASN B 1 85 ? -0.601 -1.827 18.703 1 87.44 85 ASN B O 1
ATOM 1709 N N . TRP B 1 86 ? 0.412 -2.484 16.812 1 85 86 TRP B N 1
ATOM 1710 C CA . TRP B 1 86 ? -0.723 -2.133 15.961 1 85 86 TRP B CA 1
ATOM 1711 C C . TRP B 1 86 ? -1.981 -2.871 16.406 1 85 86 TRP B C 1
ATOM 1713 O O . TRP B 1 86 ? -3.094 -2.363 16.25 1 85 86 TRP B O 1
ATOM 1723 N N . TYR B 1 87 ? -1.855 -4.109 16.938 1 84.19 87 TYR B N 1
ATOM 1724 C CA . TYR B 1 87 ? -2.992 -4.93 17.344 1 84.19 87 TYR B CA 1
ATOM 1725 C C . TYR B 1 87 ? -3.797 -4.25 18.438 1 84.19 87 TYR B C 1
ATOM 1727 O O . TYR B 1 87 ? -4.988 -4.516 18.594 1 84.19 87 TYR B O 1
ATOM 1735 N N . LEU B 1 88 ? -3.17 -3.35 19.234 1 88.81 88 LEU B N 1
ATOM 1736 C CA . LEU B 1 88 ? -3.877 -2.6 20.266 1 88.81 88 LEU B CA 1
ATOM 1737 C C . LEU B 1 88 ? -4.875 -1.628 19.656 1 88.81 88 LEU B C 1
ATOM 1739 O O . LEU B 1 88 ? -5.895 -1.305 20.266 1 88.81 88 LEU B O 1
ATOM 1743 N N . ASP B 1 89 ? -4.594 -1.156 18.422 1 89.31 89 ASP B N 1
ATOM 1744 C CA . ASP B 1 89 ? -5.523 -0.298 17.703 1 89.31 89 ASP B CA 1
ATOM 1745 C C . ASP B 1 89 ? -6.828 -1.035 17.391 1 89.31 89 ASP B C 1
ATOM 1747 O O . ASP B 1 89 ? -7.914 -0.483 17.578 1 89.31 89 ASP B O 1
ATOM 1751 N N . VAL B 1 90 ? -6.707 -2.271 17.047 1 83.12 90 VAL B N 1
ATOM 1752 C CA . VAL B 1 90 ? -7.859 -3.111 16.734 1 83.12 90 VAL B CA 1
ATOM 1753 C C . VAL B 1 90 ? -8.648 -3.398 18.016 1 83.12 90 VAL B C 1
ATOM 1755 O O . VAL B 1 90 ? -9.875 -3.273 18.047 1 83.12 90 VAL B O 1
ATOM 1758 N N . LEU B 1 91 ? -7.938 -3.75 19.031 1 87.38 91 LEU B N 1
ATOM 1759 C CA . LEU B 1 91 ? -8.562 -4.121 20.297 1 87.38 91 LEU B CA 1
ATOM 1760 C C . LEU B 1 91 ? -9.305 -2.934 20.906 1 87.38 91 LEU B C 1
ATOM 1762 O O . LEU B 1 91 ? -10.359 -3.102 21.516 1 87.38 91 LEU B O 1
ATOM 1766 N N . GLU B 1 92 ? -8.75 -1.773 20.75 1 90.25 92 GLU B N 1
ATOM 1767 C CA . GLU B 1 92 ? -9.375 -0.58 21.312 1 90.25 92 GLU B CA 1
ATOM 1768 C C . GLU B 1 92 ? -10.656 -0.229 20.562 1 90.25 92 GLU B C 1
ATOM 1770 O O . GLU B 1 92 ? -11.531 0.444 21.109 1 90.25 92 GLU B O 1
ATOM 1775 N N . ALA B 1 93 ? -10.812 -0.602 19.359 1 85.94 93 ALA B N 1
ATOM 1776 C CA . ALA B 1 93 ? -12.008 -0.431 18.531 1 85.94 93 ALA B CA 1
ATOM 1777 C C . ALA B 1 93 ? -12.359 1.046 18.375 1 85.94 93 ALA B C 1
ATOM 1779 O O . ALA B 1 93 ? -13.539 1.414 18.359 1 85.94 93 ALA B O 1
ATOM 1780 N N . LYS B 1 94 ? -11.5 1.982 18.594 1 91.56 94 LYS B N 1
ATOM 1781 C CA . LYS B 1 94 ? -11.617 3.4 18.266 1 91.56 94 LYS B CA 1
ATOM 1782 C C . LYS B 1 94 ? -10.781 3.752 17.031 1 91.56 94 LYS B C 1
ATOM 1784 O O . LYS B 1 94 ? -9.633 3.311 16.906 1 91.56 94 LYS B O 1
ATOM 1789 N N . PRO B 1 95 ? -11.359 4.496 16.172 1 93.19 95 PRO B N 1
ATOM 1790 C CA . PRO B 1 95 ? -10.625 4.812 14.938 1 93.19 95 PRO B CA 1
ATOM 1791 C C . PRO B 1 95 ? -9.586 5.91 15.141 1 93.19 95 PRO B C 1
ATOM 1793 O O . PRO B 1 95 ? -9.906 6.984 15.648 1 93.19 95 PRO B O 1
ATOM 1796 N N . HIS B 1 96 ? -8.312 5.648 14.766 1 96.06 96 HIS B N 1
ATOM 1797 C CA . HIS B 1 96 ? -7.215 6.594 14.914 1 96.06 96 HIS B CA 1
ATOM 1798 C C . HIS B 1 96 ? -6.543 6.875 13.57 1 96.06 96 HIS B C 1
ATOM 1800 O O . HIS B 1 96 ? -5.527 7.57 13.516 1 96.06 96 HIS B O 1
ATOM 1806 N N . GLY B 1 97 ? -7.078 6.32 12.508 1 96.25 97 GLY B N 1
ATOM 1807 C CA . GLY B 1 97 ? -6.457 6.477 11.203 1 96.25 97 GLY B CA 1
ATOM 1808 C C . GLY B 1 97 ? -6.766 7.812 10.547 1 96.25 97 GLY B C 1
ATOM 1809 O O . GLY B 1 97 ? -7.742 8.477 10.906 1 96.25 97 GLY B O 1
ATOM 1810 N N . GLN B 1 98 ? -5.906 8.18 9.617 1 97.5 98 GLN B N 1
ATOM 1811 C CA . GLN B 1 98 ? -6.078 9.43 8.891 1 97.5 98 GLN B CA 1
ATOM 1812 C C . GLN B 1 98 ? -5.707 9.266 7.422 1 97.5 98 GLN B C 1
ATOM 1814 O O . GLN B 1 98 ? -4.953 8.359 7.062 1 97.5 98 GLN B O 1
ATOM 1819 N N . LEU B 1 99 ? -6.277 10.102 6.605 1 97.69 99 LEU B N 1
ATOM 1820 C CA . LEU B 1 99 ? -5.777 10.43 5.277 1 97.69 99 LEU B CA 1
ATOM 1821 C C . LEU B 1 99 ? -5.207 11.844 5.242 1 97.69 99 LEU B C 1
ATOM 1823 O O . LEU B 1 99 ? -5.887 12.805 5.613 1 97.69 99 LEU B O 1
ATOM 1827 N N . LEU B 1 100 ? -3.955 11.938 4.816 1 98.69 100 LEU B N 1
ATOM 1828 C CA . LEU B 1 100 ? -3.262 13.219 4.766 1 98.69 100 LEU B CA 1
ATOM 1829 C C . LEU B 1 100 ? -2.971 13.625 3.322 1 98.69 100 LEU B C 1
ATOM 1831 O O . LEU B 1 100 ? -2.926 12.773 2.432 1 98.69 100 LEU B O 1
ATOM 1835 N N . LYS B 1 101 ? -2.83 14.914 3.141 1 98.56 101 LYS B N 1
ATOM 1836 C CA . LYS B 1 101 ? -2.41 15.484 1.865 1 98.56 101 LYS B CA 1
ATOM 1837 C C . LYS B 1 101 ? -1.183 16.375 2.039 1 98.56 101 LYS B C 1
ATOM 1839 O O . LYS B 1 101 ? -1.157 17.25 2.91 1 98.56 101 LYS B O 1
ATOM 1844 N N . TYR B 1 102 ? -0.169 16.047 1.29 1 98.81 102 TYR B N 1
ATOM 1845 C CA . TYR B 1 102 ? 0.979 16.938 1.174 1 98.81 102 TYR B CA 1
ATOM 1846 C C . TYR B 1 102 ? 0.916 17.75 -0.118 1 98.81 102 TYR B C 1
ATOM 1848 O O . TYR B 1 102 ? 0.771 17.188 -1.204 1 98.81 102 TYR B O 1
ATOM 1856 N N . ASP B 1 103 ? 1.041 19.047 -0.009 1 98.19 103 ASP B N 1
ATOM 1857 C CA . ASP B 1 103 ? 1.102 19.953 -1.146 1 98.19 103 ASP B CA 1
ATOM 1858 C C . ASP B 1 103 ? 2.541 20.359 -1.449 1 98.19 103 ASP B C 1
ATOM 1860 O O . ASP B 1 103 ? 3.162 21.094 -0.671 1 98.19 103 ASP B O 1
ATOM 1864 N N . PRO B 1 104 ? 2.969 19.969 -2.592 1 95.75 104 PRO B N 1
ATOM 1865 C CA . PRO B 1 104 ? 4.379 20.25 -2.873 1 95.75 104 PRO B CA 1
ATOM 1866 C C . PRO B 1 104 ? 4.66 21.734 -3.104 1 95.75 104 PRO B C 1
ATOM 1868 O O . PRO B 1 104 ? 5.805 22.172 -2.984 1 95.75 104 PRO B O 1
ATOM 18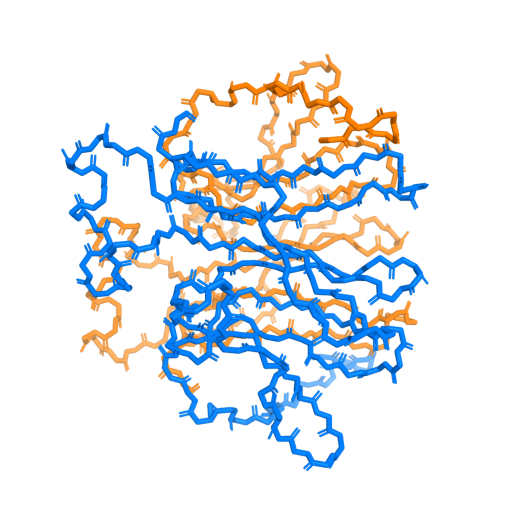71 N N . SER B 1 105 ? 3.668 22.453 -3.459 1 96.19 105 SER B N 1
ATOM 1872 C CA . SER B 1 105 ? 3.859 23.875 -3.697 1 96.19 105 SER B CA 1
ATOM 1873 C C . SER B 1 105 ? 4.016 24.641 -2.385 1 96.19 105 SER B C 1
ATOM 1875 O O . SER B 1 105 ? 4.941 25.453 -2.234 1 96.19 105 SER B O 1
ATOM 1877 N N . SER B 1 106 ? 3.209 24.406 -1.433 1 97.31 106 SER B N 1
ATOM 1878 C CA . SER B 1 106 ? 3.268 25.094 -0.143 1 97.31 106 SER B CA 1
ATOM 1879 C C . SER B 1 106 ? 4.156 24.328 0.839 1 97.31 106 SER B C 1
ATOM 1881 O O . SER B 1 106 ? 4.543 24.875 1.879 1 97.31 106 SER B O 1
ATOM 1883 N N . LYS B 1 107 ? 4.41 23.125 0.533 1 96.75 107 LYS B N 1
ATOM 1884 C CA . LYS B 1 107 ? 5.148 22.203 1.389 1 96.75 107 LYS B CA 1
ATOM 1885 C C . LYS B 1 107 ? 4.422 21.984 2.711 1 96.75 107 LYS B C 1
ATOM 1887 O O . LYS B 1 107 ? 5.059 21.812 3.754 1 96.75 107 LYS B O 1
ATOM 1892 N N . GLU B 1 108 ? 3.121 22.016 2.629 1 97.88 108 GLU B N 1
ATOM 1893 C CA . GLU B 1 108 ? 2.299 21.812 3.818 1 97.88 108 GLU B CA 1
ATOM 1894 C C . GLU B 1 108 ? 1.551 20.484 3.752 1 97.88 108 GLU B C 1
ATOM 1896 O O . GLU B 1 108 ? 1.144 20.047 2.674 1 97.88 108 GLU B O 1
ATOM 1901 N N . THR B 1 109 ? 1.431 19.891 4.957 1 98.62 109 THR B N 1
ATOM 1902 C CA . THR B 1 109 ? 0.619 18.688 5.121 1 98.62 109 THR B CA 1
ATOM 1903 C C . THR B 1 109 ? -0.675 19.016 5.863 1 98.62 109 THR B C 1
ATOM 1905 O O . THR B 1 109 ? -0.667 19.766 6.84 1 98.62 109 THR B O 1
ATOM 1908 N N . SER B 1 110 ? -1.767 18.516 5.363 1 98.5 110 SER B N 1
ATOM 1909 C CA . SER B 1 110 ? -3.061 18.703 6.008 1 98.5 110 SER B CA 1
ATOM 1910 C C . SER B 1 110 ? -3.791 17.391 6.199 1 98.5 110 SER B C 1
ATOM 1912 O O . SER B 1 110 ? -3.545 16.422 5.469 1 98.5 110 SER B O 1
ATOM 1914 N N . VAL B 1 111 ? -4.695 17.375 7.211 1 98.25 111 VAL B N 1
ATOM 1915 C CA . VAL B 1 111 ? -5.574 16.234 7.434 1 98.25 111 VAL B CA 1
ATOM 1916 C C . VAL B 1 111 ? -6.82 16.359 6.559 1 98.25 111 VAL B C 1
ATOM 1918 O O . VAL B 1 111 ? -7.57 17.328 6.672 1 98.25 111 VAL B O 1
ATOM 1921 N N . ILE B 1 112 ? -6.992 15.391 5.695 1 96 112 ILE B N 1
ATOM 1922 C CA . ILE B 1 112 ? -8.156 15.383 4.816 1 96 112 ILE B CA 1
ATOM 1923 C C . ILE B 1 112 ? -9.305 14.625 5.484 1 96 112 ILE B C 1
ATOM 1925 O O . ILE B 1 112 ? -10.461 15.055 5.418 1 96 112 ILE B O 1
ATOM 1929 N N . LEU B 1 113 ? -9.062 13.461 6.023 1 94.88 113 LEU B N 1
ATOM 1930 C CA . LEU B 1 113 ? -9.984 12.633 6.789 1 94.88 113 LEU B CA 1
ATOM 1931 C C . LEU B 1 113 ? -9.344 12.18 8.102 1 94.88 113 LEU B C 1
ATOM 1933 O O . LEU B 1 113 ? -8.141 11.914 8.148 1 94.88 113 LEU B O 1
ATOM 1937 N N . ASP B 1 114 ? -10.188 12.062 9.094 1 95.44 114 ASP B N 1
ATOM 1938 C CA . ASP B 1 114 ? -9.758 11.547 10.398 1 95.44 114 ASP B CA 1
ATOM 1939 C C . ASP B 1 114 ? -10.711 10.477 10.914 1 95.44 114 ASP B C 1
ATOM 1941 O O . ASP B 1 114 ? -11.711 10.156 10.25 1 95.44 114 ASP B O 1
ATOM 1945 N N . ASP B 1 115 ? -10.336 9.805 11.906 1 94.25 115 ASP B N 1
ATOM 1946 C CA . ASP B 1 115 ? -11.156 8.797 12.57 1 94.25 115 ASP B CA 1
ATOM 1947 C C . ASP B 1 115 ? -11.43 7.613 11.641 1 94.25 115 ASP B C 1
ATOM 1949 O O . ASP B 1 115 ? -12.562 7.152 11.531 1 94.25 115 ASP B O 1
ATOM 1953 N N . LEU B 1 116 ? -10.422 7.219 10.922 1 92.12 116 LEU B N 1
ATOM 1954 C CA . LEU B 1 116 ? -10.516 6.043 10.07 1 92.12 116 LEU B CA 1
ATOM 1955 C C . LEU B 1 116 ? -10.102 4.785 10.828 1 92.12 116 LEU B C 1
ATOM 1957 O O . LEU B 1 116 ? -9.211 4.836 11.688 1 92.12 116 LEU B O 1
ATOM 1961 N N . GLY B 1 117 ? -10.773 3.684 10.531 1 91.75 117 GLY B N 1
ATOM 1962 C CA . GLY B 1 117 ? -10.414 2.41 11.133 1 91.75 117 GLY B CA 1
ATOM 1963 C C . GLY B 1 117 ? -9.172 1.79 10.523 1 91.75 117 GLY B C 1
ATOM 1964 O O . GLY B 1 117 ? -9.266 1.005 9.578 1 91.75 117 GLY B O 1
ATOM 1965 N N . PHE B 1 118 ? -7.996 2.15 11.062 1 92.56 118 PHE B N 1
ATOM 1966 C CA . PHE B 1 118 ? -6.715 1.623 10.609 1 92.56 118 PHE B CA 1
ATOM 1967 C C . PHE B 1 118 ? -6.559 1.807 9.102 1 92.56 118 PHE B C 1
ATOM 1969 O O . PHE B 1 118 ? -6.555 0.83 8.352 1 92.56 118 PHE B O 1
ATOM 1976 N N . ALA B 1 119 ? -6.34 3.006 8.656 1 94.31 119 ALA B N 1
ATOM 1977 C CA . ALA B 1 119 ? -6.238 3.359 7.242 1 94.31 119 ALA B CA 1
ATOM 1978 C C . ALA B 1 119 ? -5.02 2.701 6.598 1 94.31 119 ALA B C 1
ATOM 1980 O O . ALA B 1 119 ? -3.922 2.729 7.156 1 94.31 119 ALA B O 1
ATOM 1981 N N . ASN B 1 120 ? -5.227 2.129 5.422 1 95.38 120 ASN B N 1
ATOM 1982 C CA . ASN B 1 120 ? -4.207 1.377 4.699 1 95.38 120 ASN B CA 1
ATOM 1983 C C . ASN B 1 120 ? -4.094 1.831 3.246 1 95.38 120 ASN B C 1
ATOM 1985 O O . ASN B 1 120 ? -3.83 3.004 2.977 1 95.38 120 ASN B O 1
ATOM 1989 N N . GLY B 1 121 ? -4.48 1.089 2.277 1 96.75 121 GLY B N 1
ATOM 1990 C CA . GLY B 1 121 ? -4.309 1.392 0.865 1 96.75 121 GLY B CA 1
ATOM 1991 C C . GLY B 1 121 ? -4.949 2.703 0.454 1 96.75 121 GLY B C 1
ATOM 1992 O O . GLY B 1 121 ? -6.039 3.043 0.921 1 96.75 121 GLY B O 1
ATOM 1993 N N . VAL B 1 122 ? -4.289 3.441 -0.42 1 96.94 122 VAL B N 1
ATOM 1994 C CA . VAL B 1 122 ? -4.77 4.676 -1.028 1 96.94 122 VAL B CA 1
ATOM 1995 C C . VAL B 1 122 ? -4.648 4.586 -2.547 1 96.94 122 VAL B C 1
ATOM 1997 O O . VAL B 1 122 ? -3.613 4.172 -3.072 1 96.94 122 VAL B O 1
ATOM 2000 N N . ALA B 1 123 ? -5.719 4.957 -3.213 1 95.94 123 ALA B N 1
ATOM 2001 C CA . ALA B 1 123 ? -5.699 4.898 -4.672 1 95.94 123 ALA B CA 1
ATOM 2002 C C . ALA B 1 123 ? -6.465 6.074 -5.277 1 95.94 123 ALA B C 1
ATOM 2004 O O . ALA B 1 123 ? -7.426 6.57 -4.68 1 95.94 123 ALA B O 1
ATOM 2005 N N . LEU B 1 124 ? -6.008 6.48 -6.359 1 94.31 124 LEU B N 1
ATOM 2006 C CA . LEU B 1 124 ? -6.629 7.535 -7.148 1 94.31 124 LEU B CA 1
ATOM 2007 C C . LEU B 1 124 ? -7.152 6.988 -8.469 1 94.31 124 LEU B C 1
ATOM 2009 O O . LEU B 1 124 ? -6.484 6.184 -9.125 1 94.31 124 LEU B O 1
ATOM 2013 N N . SER B 1 125 ? -8.352 7.488 -8.797 1 91.38 125 SER B N 1
ATOM 2014 C CA . SER B 1 125 ? -8.875 7.062 -10.086 1 91.38 125 SER B CA 1
ATOM 2015 C C . SER B 1 125 ? -8.031 7.605 -11.234 1 91.38 125 SER B C 1
ATOM 2017 O O . SER B 1 125 ? -7.328 8.602 -11.078 1 91.38 125 SER B O 1
ATOM 2019 N N . LYS B 1 126 ? -8.195 6.969 -12.367 1 85.94 126 LYS B N 1
ATOM 2020 C CA . LYS B 1 126 ? -7.391 7.336 -13.523 1 85.94 126 LYS B CA 1
ATOM 2021 C C . LYS B 1 126 ? -7.59 8.805 -13.891 1 85.94 126 LYS B C 1
ATOM 2023 O O . LYS B 1 126 ? -6.621 9.516 -14.156 1 85.94 126 LYS B O 1
ATOM 2028 N N . ASP B 1 127 ? -8.82 9.234 -13.891 1 87.31 127 ASP B N 1
ATOM 2029 C CA . ASP B 1 127 ? -9.125 10.609 -14.266 1 87.31 127 ASP B CA 1
ATOM 2030 C C . ASP B 1 127 ? -9.078 11.531 -13.047 1 87.31 127 ASP B C 1
ATOM 2032 O O . ASP B 1 127 ? -9.414 12.711 -13.141 1 87.31 127 ASP B O 1
ATOM 2036 N N . GLN B 1 128 ? -8.734 10.93 -11.922 1 88.94 128 GLN B N 1
ATOM 2037 C CA . GLN B 1 128 ? -8.57 11.633 -10.656 1 88.94 12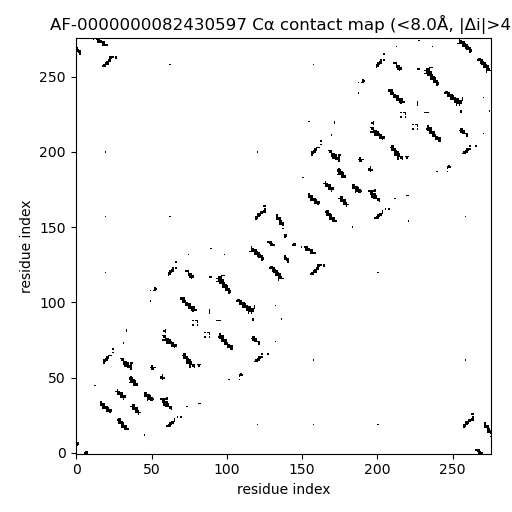8 GLN B CA 1
ATOM 2038 C C . GLN B 1 128 ? -9.875 12.305 -10.227 1 88.94 128 GLN B C 1
ATOM 2040 O O . GLN B 1 128 ? -9.859 13.422 -9.703 1 88.94 128 GLN B O 1
ATOM 2045 N N . ASP B 1 129 ? -10.969 11.57 -10.492 1 86.56 129 ASP B N 1
ATOM 2046 C CA . ASP B 1 129 ? -12.297 12.039 -10.094 1 86.56 129 ASP B CA 1
ATOM 2047 C C . ASP B 1 129 ? -12.602 11.656 -8.648 1 86.56 129 ASP B C 1
ATOM 2049 O O . ASP B 1 129 ? -13.453 12.273 -8.008 1 86.56 129 ASP B O 1
ATOM 2053 N N . TYR B 1 130 ? -11.898 10.609 -8.188 1 88.75 130 TYR B N 1
ATOM 2054 C CA . TYR B 1 130 ? -12.117 10.234 -6.797 1 88.75 130 TYR B CA 1
ATOM 2055 C C . TYR B 1 130 ? -10.867 9.602 -6.195 1 88.75 130 TYR B C 1
ATOM 2057 O O . TYR B 1 130 ? -9.992 9.133 -6.926 1 88.75 130 TYR B O 1
ATOM 2065 N N . LEU B 1 131 ? -10.758 9.695 -4.898 1 92.69 131 LEU B N 1
ATOM 2066 C CA . LEU B 1 131 ? -9.742 9.07 -4.055 1 92.69 131 LEU B CA 1
ATOM 2067 C C . LEU B 1 131 ? -10.375 8.023 -3.135 1 92.69 131 LEU B C 1
ATOM 2069 O O . LEU B 1 131 ? -11.438 8.258 -2.562 1 92.69 131 LEU B O 1
ATOM 2073 N N . VAL B 1 132 ? -9.758 6.828 -3.07 1 92.62 132 VAL B N 1
ATOM 2074 C CA . VAL B 1 132 ? -10.242 5.754 -2.215 1 92.62 132 VAL B CA 1
ATOM 2075 C C . VAL B 1 132 ? -9.203 5.426 -1.148 1 92.62 132 VAL B C 1
ATOM 2077 O O . VAL B 1 132 ? -8.008 5.352 -1.442 1 92.62 132 VAL B O 1
ATOM 2080 N N . VAL B 1 133 ? -9.594 5.324 0.054 1 93.75 133 VAL B N 1
ATOM 2081 C CA . VAL B 1 133 ? -8.773 4.82 1.147 1 93.75 133 VAL B CA 1
ATOM 2082 C C . VAL B 1 133 ? -9.43 3.598 1.775 1 93.75 133 VAL B C 1
ATOM 2084 O O . VAL B 1 133 ? -10.648 3.578 1.978 1 93.75 133 VAL B O 1
ATOM 2087 N N . CYS B 1 134 ? -8.641 2.598 2.012 1 91.06 134 CYS B N 1
ATOM 2088 C CA . CYS B 1 134 ? -9.133 1.357 2.605 1 91.06 134 CYS B CA 1
ATOM 2089 C C . CYS B 1 134 ? -9 1.391 4.125 1 91.06 134 CYS B C 1
ATOM 2091 O O . CYS B 1 134 ? -7.996 1.871 4.652 1 91.06 134 CYS B O 1
ATOM 2093 N N . GLU B 1 135 ? -10.031 0.922 4.781 1 89.56 135 GLU B N 1
ATOM 2094 C CA . GLU B 1 135 ? -9.984 0.684 6.223 1 89.56 135 GLU B CA 1
ATOM 2095 C C . GLU B 1 135 ? -9.922 -0.809 6.531 1 89.56 135 GLU B C 1
ATOM 2097 O O . GLU B 1 135 ? -10.734 -1.589 6.023 1 89.56 135 GLU B O 1
ATOM 2102 N N . SER B 1 136 ? -8.969 -1.229 7.316 1 82.62 136 SER B N 1
ATOM 2103 C CA . SER B 1 136 ? -8.719 -2.646 7.555 1 82.62 136 SER B CA 1
ATOM 2104 C C . SER B 1 136 ? -9.578 -3.176 8.695 1 82.62 136 SER B C 1
ATOM 2106 O O . SER B 1 136 ? -9.812 -4.383 8.797 1 82.62 136 SER B O 1
ATOM 2108 N N . TRP B 1 137 ? -10.055 -2.441 9.648 1 75.19 137 TRP B N 1
ATOM 2109 C CA . TRP B 1 137 ? -10.844 -2.967 10.758 1 75.19 137 TRP B CA 1
ATOM 2110 C C . TRP B 1 137 ? -12.32 -2.605 10.594 1 75.19 137 TRP B C 1
ATOM 2112 O O . TRP B 1 137 ? -13.125 -2.818 11.508 1 75.19 137 TRP B O 1
ATOM 2122 N N . LYS B 1 138 ? -12.789 -1.964 9.469 1 66 138 LYS B N 1
ATOM 2123 C CA . LYS B 1 138 ? -14.195 -1.606 9.352 1 66 138 LYS B CA 1
ATOM 2124 C C . LYS B 1 138 ? -14.781 -2.107 8.039 1 66 138 LYS B C 1
ATOM 2126 O O . LYS B 1 138 ? -14.078 -2.213 7.035 1 66 138 LYS B O 1
#

Solvent-accessible surface area (backbone atoms only — not comparable to full-atom values): 14031 Å² total; per-residue (Å²): 54,37,76,87,69,48,73,63,88,63,82,69,61,82,38,70,43,44,32,17,30,27,48,38,97,86,70,32,34,39,35,16,19,36,72,57,10,35,32,34,39,50,96,89,41,80,42,76,75,42,43,54,43,92,90,35,76,34,36,18,22,30,14,34,39,66,47,94,86,55,36,31,40,34,16,20,26,21,77,83,40,42,86,91,45,41,67,54,44,63,72,64,70,57,48,44,2,29,35,33,36,38,34,72,86,79,67,45,52,45,80,76,43,68,62,28,35,41,18,26,12,34,28,56,38,89,86,60,52,34,43,49,72,36,39,16,72,78,55,38,76,87,68,48,71,63,86,63,83,70,73,77,39,69,42,43,33,17,29,27,50,38,96,86,68,31,35,39,36,16,20,35,72,59,10,36,32,34,39,50,96,90,40,80,41,76,72,44,42,56,44,94,89,36,76,33,36,18,22,30,15,35,39,66,46,95,88,54,35,33,41,32,16,19,25,20,76,80,40,41,84,91,44,41,69,55,45,61,74,64,72,57,48,44,2,30,36,32,35,38,34,71,86,79,69,44,52,46,80,75,44,67,63,28,35,40,18,25,11,32,30,55,37,88,84,60,50,35,43,48,72,37,36,16,73,76

Sequence (276 aa):
MHKNGSWENWKMLGGHTLLGITTTKEGDLLVCDTEKGLLKVGENGVLVVTSHVNGSKIRFADDVIEASDGSVYFSVASTKFGLHNWYLDVLEAKPHGQLLKYDPSSKETSVILDDLGFANGVALSKDQDYLVVCESWKMHKNGSWENWKMLGGHTLLGITTTKEGDLLVCDTEKGLLKVGENGVLVVTSHVNGSKIRFADDVIEASDGSVYFSVASTKFGLHNWYLDVLEAKPHGQLLKYDPSSKETSVILDDLGFANGVALSKDQDYLVVCESWK

Secondary structure (DSSP, 8-state):
-BTTS----------S-EEEEEE-TTS-EEEEETTTEEEEEETTEEEEEE-EETTEE---EEEEEE-TTS-EEEEES-SS--GGGTHHHHHHT---EEEEEEETTTTEEEEEEEEESSEEEEEE-TTSSBEEEEES--/-BTTS----------S-EEEEEE-TTS-EEEEETTTEEEEEETTEEEEEE-EETTEE---EEEEEE-TTS-EEEEES-SS--GGGTHHHHHHT---EEEEEEETTTTEEEEEEEEESSEEEEEE-TTSSBEEEEES--

Radius of gyration: 17.04 Å; Cα contacts (8 Å, |Δi|>4): 762; chains: 2; bounding box: 41×50×42 Å

Nearest PDB structures (foldseek):
  8kg3-assembly9_I  TM=9.380E-01  e=3.289E-09  Oryza sativa Japonica Group
  6s5u-assembly3_B  TM=9.257E-01  e=6.210E-08  Ophiorrhiza pumila
  6n5v-assembly1_A  TM=9.318E-01  e=1.812E-06  Rauvolfia serpentina
  6s5q-assembly1_A  TM=8.840E-01  e=8.010E-07  Ophiorrhiza pumila
  2fpb-assembly2_B  TM=9.316E-01  e=3.296E-06  Rauvolfia serpentina

Organism: Cannabis sativa (NCBI:txid3483)